Protein AF-A0A359ETW2-F1 (afdb_monomer_lite)

Secondary structure (DSSP, 8-state):
-----TT-BTTBS-S------HHHHHHHHHTT-TTEEEEEES-HHHHHHHHHHHHHHHHHHHHTT----SPPPPEEE----HHHHHH-SHHHHHHHHHHHHHHH--SEEEEEEPHHHHHHT--HHHHHHHHHHHHTS-EEEE--TTTSS-SHHHHHHHHHHHHHHHH----PPEEEEEEEES-TT-TTSHHHHHHHHHHHTTT-EEEEEESSSS-GGGGGGGGGEEEEEE---TT-TT-HHHHHHHHHHHHHT-EE--S----SHHHHHHHHTT-

Sequence (275 aa):
MEKKNKLATKWLFTKNKSCSCTMPGVWRAVSFCDGCAVIFHSPLGCAHVATLMDLGAQYRLIGDHQDENRDTVPLISSNLQEKDCIFGGVEKLRGCIAHVMETWQPQCLFIATSCVAGVIGDDVQQEAEDAEAKYDIPVLCVPYGGFLGGEYSDGYFQTVRLIMERFIKPQPKVPGRVLLFGDQMGPCGQYAREVKRLLSYFGLDVKWQFPGYVPFAEWSELSTASLLIPLSYAGQTQGGLEKAAAEWAERFGTQSICDVYPVGWQNTCTWLRKI

Radius of gyration: 20.01 Å; chains: 1; bounding box: 56×35×56 Å

pLDDT: mean 89.41, std 12.6, range [36.16, 98.69]

Structure (mmCIF, N/CA/C/O backbone):
data_AF-A0A359ETW2-F1
#
_entry.id   AF-A0A359ETW2-F1
#
loop_
_atom_site.group_PDB
_atom_site.id
_atom_site.type_symbol
_atom_site.label_atom_id
_atom_site.label_alt_id
_atom_site.label_comp_id
_atom_site.label_asym_id
_atom_site.label_entity_id
_atom_site.label_seq_id
_atom_site.pdbx_PDB_ins_code
_atom_site.Cartn_x
_atom_site.Cartn_y
_atom_site.Cartn_z
_atom_site.occupancy
_atom_site.B_iso_or_equiv
_atom_site.auth_seq_id
_atom_site.auth_comp_id
_atom_site.auth_asym_id
_atom_site.auth_atom_id
_atom_site.pdbx_PDB_model_num
ATOM 1 N N . MET A 1 1 ? 27.886 12.672 31.007 1.00 36.16 1 MET A N 1
ATOM 2 C CA . MET A 1 1 ? 28.902 12.358 29.975 1.00 36.16 1 MET A CA 1
ATOM 3 C C . MET A 1 1 ? 28.184 11.987 28.686 1.00 36.16 1 MET A C 1
ATOM 5 O O . MET A 1 1 ? 27.764 10.847 28.532 1.00 36.16 1 MET A O 1
ATOM 9 N N . GLU A 1 2 ? 27.983 12.956 27.794 1.00 42.75 2 GLU A N 1
ATOM 10 C CA . GLU A 1 2 ? 27.449 12.712 26.450 1.00 42.75 2 GLU A CA 1
ATOM 11 C C . GLU A 1 2 ? 28.442 11.866 25.646 1.00 42.75 2 GLU A C 1
ATOM 13 O O . GLU A 1 2 ? 29.573 12.284 25.386 1.00 42.75 2 GLU A O 1
ATOM 18 N N . LYS A 1 3 ? 28.028 10.671 25.219 1.00 46.12 3 LYS A N 1
ATOM 19 C CA . LYS A 1 3 ? 28.738 9.945 24.165 1.00 46.12 3 LYS A CA 1
ATOM 20 C C . LYS A 1 3 ? 28.479 10.675 22.845 1.00 46.12 3 LYS A C 1
ATOM 22 O O . LYS A 1 3 ? 27.518 10.372 22.147 1.00 46.12 3 LYS A O 1
ATOM 27 N N . LYS A 1 4 ? 29.337 11.640 22.497 1.00 48.53 4 LYS A N 1
ATOM 28 C CA . LYS A 1 4 ? 29.406 12.182 21.133 1.00 48.53 4 LYS A CA 1
ATOM 29 C C . LYS A 1 4 ? 29.649 11.019 20.169 1.00 48.53 4 LYS A C 1
ATOM 31 O O . LYS A 1 4 ? 30.698 10.377 20.215 1.00 48.53 4 LYS A O 1
ATOM 36 N N . ASN A 1 5 ? 28.656 10.739 19.330 1.00 52.06 5 ASN A N 1
ATOM 37 C CA . ASN A 1 5 ? 28.724 9.748 18.263 1.00 52.06 5 ASN A CA 1
ATOM 38 C C . ASN A 1 5 ? 29.859 10.147 17.303 1.00 52.06 5 ASN A C 1
ATOM 40 O O . ASN A 1 5 ? 29.738 11.086 16.521 1.00 52.06 5 ASN A O 1
ATOM 44 N N . LYS A 1 6 ? 30.999 9.464 17.416 1.00 53.91 6 LYS A N 1
ATOM 45 C CA . LYS A 1 6 ? 32.306 9.844 16.849 1.00 53.91 6 LYS A CA 1
ATOM 46 C C . LYS A 1 6 ? 32.436 9.637 15.326 1.00 53.91 6 LYS A C 1
ATOM 48 O O . LYS A 1 6 ? 33.550 9.612 14.820 1.00 53.91 6 LYS A O 1
ATOM 53 N N . LEU A 1 7 ? 31.324 9.449 14.610 1.00 57.25 7 LEU A N 1
ATOM 54 C CA . LEU A 1 7 ? 31.302 9.080 13.185 1.00 57.25 7 LEU A CA 1
ATOM 55 C C . LEU A 1 7 ? 30.632 10.112 12.269 1.00 57.25 7 LEU A C 1
ATOM 57 O O . LEU A 1 7 ? 30.627 9.896 11.063 1.00 57.25 7 LEU A O 1
ATOM 61 N N . ALA A 1 8 ? 30.102 11.215 12.807 1.00 54.62 8 ALA A N 1
ATOM 62 C CA . ALA A 1 8 ? 29.501 12.270 11.996 1.00 54.62 8 ALA A CA 1
ATOM 63 C C . ALA A 1 8 ? 30.584 13.005 11.185 1.00 54.62 8 ALA A C 1
ATOM 65 O O . ALA A 1 8 ? 31.253 13.907 11.688 1.00 54.62 8 ALA A O 1
ATOM 66 N N . THR A 1 9 ? 30.781 12.600 9.932 1.00 64.69 9 THR A N 1
ATOM 67 C CA . THR A 1 9 ? 31.524 13.384 8.932 1.00 64.69 9 THR A CA 1
ATOM 68 C C . THR A 1 9 ? 30.525 14.134 8.053 1.00 64.69 9 THR A C 1
ATOM 70 O O . THR A 1 9 ? 29.341 13.804 8.058 1.00 64.69 9 THR A O 1
ATOM 73 N N . LYS A 1 10 ? 30.983 15.099 7.239 1.00 61.59 10 LYS A N 1
ATOM 74 C CA . LYS A 1 10 ? 30.136 15.776 6.231 1.00 61.59 10 LYS A CA 1
ATOM 75 C C . LYS A 1 10 ? 29.378 14.788 5.320 1.00 61.59 10 LYS A C 1
ATOM 77 O O . LYS A 1 10 ? 28.348 15.146 4.764 1.00 61.59 10 LYS A O 1
ATOM 82 N N . TRP A 1 11 ? 29.892 13.565 5.178 1.00 61.16 11 TRP A N 1
ATOM 83 C CA . TRP A 1 11 ? 29.429 12.556 4.224 1.00 61.16 11 TRP A CA 1
ATOM 84 C C . TRP A 1 11 ? 28.801 11.317 4.873 1.00 61.16 11 TRP A C 1
ATOM 86 O O . TRP A 1 11 ? 28.209 10.501 4.178 1.00 61.16 11 TRP A O 1
ATOM 96 N N . LEU A 1 12 ? 28.913 11.159 6.194 1.00 58.41 12 LEU A N 1
ATOM 97 C CA . LEU A 1 12 ? 28.352 10.023 6.921 1.00 58.41 12 LEU A CA 1
ATOM 98 C C . LEU A 1 12 ? 27.796 10.515 8.251 1.00 58.41 12 LEU A C 1
ATOM 100 O O . LEU A 1 12 ? 28.538 10.702 9.210 1.00 58.41 12 LEU A O 1
ATOM 104 N N . PHE A 1 13 ? 26.483 10.720 8.301 1.00 60.84 13 PHE A N 1
ATOM 105 C CA . PHE A 1 13 ? 25.797 11.172 9.512 1.00 60.84 13 PHE A CA 1
ATOM 106 C C . PHE A 1 13 ? 25.359 10.007 10.405 1.00 60.84 13 PHE A C 1
ATOM 108 O O . PHE A 1 13 ? 25.341 10.139 11.627 1.00 60.84 13 PHE A O 1
ATOM 115 N N . THR A 1 14 ? 25.047 8.845 9.821 1.00 60.97 14 THR A N 1
ATOM 116 C CA . THR A 1 14 ? 24.640 7.642 10.563 1.00 60.97 14 THR A CA 1
ATOM 117 C C . THR A 1 14 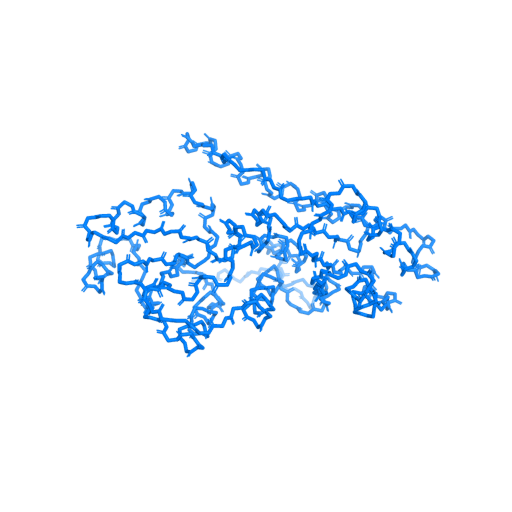? 25.135 6.384 9.853 1.00 60.97 14 THR A C 1
ATOM 119 O O . THR A 1 14 ? 25.077 6.311 8.631 1.00 60.97 14 THR A O 1
ATOM 122 N N . LYS A 1 15 ? 25.622 5.396 10.614 1.00 56.44 15 LYS A N 1
ATOM 123 C CA . LYS A 1 15 ? 26.067 4.092 10.085 1.00 56.44 15 LYS A CA 1
ATOM 124 C C . LYS A 1 15 ? 24.938 3.050 10.045 1.00 56.44 15 LYS A C 1
ATOM 126 O O . LYS A 1 15 ? 24.987 2.130 9.243 1.00 56.44 15 LYS A O 1
ATOM 131 N N . ASN A 1 16 ? 23.930 3.210 10.907 1.00 56.72 16 ASN A N 1
ATOM 132 C CA . ASN A 1 16 ? 22.909 2.200 11.192 1.00 56.72 16 ASN A CA 1
ATOM 133 C C . ASN A 1 16 ? 21.494 2.796 11.114 1.00 56.72 16 ASN A C 1
ATOM 135 O O . ASN A 1 16 ? 20.736 2.706 12.080 1.00 56.72 16 ASN A O 1
ATOM 139 N N . LYS A 1 17 ? 21.134 3.457 10.009 1.00 61.28 17 LYS A N 1
ATOM 140 C CA . LYS A 1 17 ? 19.730 3.819 9.791 1.00 61.28 17 LYS A CA 1
ATOM 141 C C . LYS A 1 17 ? 19.042 2.654 9.091 1.00 61.28 17 LYS A C 1
ATOM 143 O O . LYS A 1 17 ? 19.388 2.317 7.965 1.00 61.28 17 LYS A O 1
ATOM 148 N N . SER A 1 18 ? 18.114 2.007 9.792 1.00 61.19 18 SER A N 1
ATOM 149 C CA . SER A 1 18 ? 17.237 0.997 9.199 1.00 61.19 18 SER A CA 1
ATOM 150 C C . SER A 1 18 ? 16.154 1.718 8.401 1.00 61.19 18 SER A C 1
ATOM 152 O O . SER A 1 18 ? 15.057 1.937 8.904 1.00 61.19 18 SER A O 1
ATOM 154 N N . CYS A 1 19 ? 16.485 2.152 7.189 1.00 70.00 19 CYS A N 1
ATOM 155 C CA . CYS A 1 19 ? 15.555 2.794 6.267 1.00 70.00 19 CYS A CA 1
ATOM 156 C C . CYS A 1 19 ? 15.595 2.071 4.918 1.00 70.00 19 CYS A C 1
ATOM 158 O O . CYS A 1 19 ? 16.666 1.713 4.430 1.00 70.00 19 CYS A O 1
ATOM 160 N N . SER A 1 20 ? 14.420 1.858 4.330 1.00 85.12 20 SER A N 1
ATOM 161 C CA . SER A 1 20 ? 14.274 1.382 2.952 1.00 85.12 20 SER A CA 1
ATOM 162 C C . SER A 1 20 ? 13.841 2.543 2.056 1.00 85.12 20 SER A C 1
ATOM 164 O O . SER A 1 20 ? 13.425 3.589 2.564 1.00 85.12 20 SER A O 1
ATOM 166 N N . CYS A 1 21 ? 13.947 2.377 0.739 1.00 90.31 21 CYS A N 1
ATOM 167 C CA . CYS A 1 21 ? 13.440 3.367 -0.207 1.00 90.31 21 CYS A CA 1
ATOM 168 C C . CYS A 1 21 ? 11.904 3.332 -0.276 1.00 90.31 21 CYS A C 1
ATOM 170 O O . CYS A 1 21 ? 11.241 2.515 0.365 1.00 90.31 21 CYS A O 1
ATOM 172 N N . THR A 1 22 ? 11.332 4.225 -1.074 1.00 91.38 22 THR A N 1
ATOM 173 C CA . THR A 1 22 ? 9.881 4.373 -1.236 1.00 91.38 22 THR A CA 1
ATOM 174 C C . THR A 1 22 ? 9.208 3.150 -1.870 1.00 91.38 22 THR A C 1
ATOM 176 O O . THR A 1 22 ? 8.064 2.857 -1.534 1.00 91.38 22 THR A O 1
ATOM 179 N N . MET A 1 23 ? 9.896 2.388 -2.732 1.00 93.44 23 MET A N 1
ATOM 180 C CA . MET A 1 23 ? 9.275 1.283 -3.481 1.00 93.44 23 MET A CA 1
ATOM 181 C C . MET A 1 23 ? 8.723 0.154 -2.591 1.00 93.44 23 MET A C 1
ATOM 183 O O . MET A 1 23 ? 7.555 -0.195 -2.765 1.00 93.44 23 MET A O 1
ATOM 187 N N . PRO A 1 24 ? 9.463 -0.396 -1.603 1.00 92.12 24 PRO A N 1
ATOM 188 C CA . PRO A 1 24 ? 8.871 -1.346 -0.662 1.00 92.12 24 PRO A CA 1
ATOM 189 C C . PRO A 1 24 ? 7.723 -0.758 0.168 1.00 92.12 24 PRO A C 1
ATOM 191 O O . PRO A 1 24 ? 6.858 -1.504 0.612 1.00 92.12 24 PRO A O 1
ATOM 194 N N . GLY A 1 25 ? 7.685 0.566 0.354 1.00 92.06 25 GLY A N 1
ATOM 195 C CA . GLY A 1 25 ? 6.554 1.257 0.975 1.00 92.06 25 GLY A CA 1
ATOM 196 C C . GLY A 1 25 ? 5.285 1.175 0.128 1.00 92.06 25 GLY A C 1
ATOM 197 O O . GLY A 1 25 ? 4.226 0.845 0.656 1.00 92.06 25 GLY A O 1
ATOM 198 N N . VAL A 1 26 ? 5.407 1.403 -1.187 1.00 94.56 26 VAL A N 1
ATOM 199 C CA . VAL A 1 26 ? 4.306 1.207 -2.150 1.00 94.56 26 VAL A CA 1
ATOM 200 C C . VAL A 1 26 ? 3.822 -0.233 -2.102 1.00 94.56 26 VAL A C 1
ATOM 202 O O . VAL A 1 26 ? 2.637 -0.473 -1.905 1.00 94.56 26 VAL A O 1
ATOM 205 N N . TRP A 1 27 ? 4.754 -1.186 -2.202 1.00 95.31 27 TRP A N 1
ATOM 206 C CA . TRP A 1 27 ? 4.443 -2.609 -2.121 1.00 95.31 27 TRP A CA 1
ATOM 207 C C . TRP A 1 27 ? 3.669 -2.955 -0.850 1.00 95.31 27 TRP A C 1
ATOM 209 O O . TRP A 1 27 ? 2.593 -3.538 -0.937 1.00 95.31 27 TRP A O 1
ATOM 219 N N . ARG A 1 28 ? 4.140 -2.516 0.323 1.00 93.19 28 ARG A N 1
ATOM 220 C CA . ARG A 1 28 ? 3.460 -2.819 1.586 1.00 93.19 28 ARG A CA 1
ATOM 221 C C . ARG A 1 28 ? 2.020 -2.314 1.628 1.00 93.19 28 ARG A C 1
ATOM 223 O O . ARG A 1 28 ? 1.167 -2.972 2.216 1.00 93.19 28 ARG A O 1
ATOM 230 N N . ALA A 1 29 ? 1.744 -1.158 1.032 1.00 94.56 29 ALA A N 1
ATOM 231 C CA . ALA A 1 29 ? 0.406 -0.577 1.040 1.00 94.56 29 ALA A CA 1
ATOM 232 C C . ALA A 1 29 ? -0.617 -1.395 0.225 1.00 94.56 29 ALA A C 1
ATOM 234 O O . ALA A 1 29 ? -1.818 -1.210 0.419 1.00 94.56 29 ALA A O 1
ATOM 235 N N . VAL A 1 30 ? -0.176 -2.285 -0.675 1.00 96.12 30 VAL A N 1
ATOM 236 C CA . VAL A 1 30 ? -1.072 -3.022 -1.587 1.00 96.12 30 VAL A CA 1
ATOM 237 C C . VAL A 1 30 ? -0.791 -4.527 -1.691 1.00 96.12 30 VAL A C 1
ATOM 239 O O . VAL A 1 30 ? -1.522 -5.220 -2.392 1.00 96.12 30 VAL A O 1
ATOM 242 N N . SER A 1 31 ? 0.214 -5.051 -0.979 1.00 94.44 31 SER A N 1
ATOM 243 C CA . SER A 1 31 ? 0.708 -6.432 -1.122 1.00 94.44 31 SER A CA 1
ATOM 244 C C . SER A 1 31 ? -0.349 -7.512 -0.885 1.00 94.44 31 SER A C 1
ATOM 246 O O . SER A 1 31 ? -0.219 -8.598 -1.427 1.00 94.44 31 SER A O 1
ATOM 248 N N . PHE A 1 32 ? -1.394 -7.222 -0.106 1.00 94.69 32 PHE A N 1
ATOM 249 C CA . PHE A 1 32 ? -2.486 -8.150 0.232 1.00 94.69 32 PHE A CA 1
ATOM 250 C C . PHE A 1 32 ? -3.865 -7.601 -0.161 1.00 94.69 32 PHE A C 1
ATOM 252 O O . PHE A 1 32 ? -4.862 -7.839 0.523 1.00 94.69 32 PHE A O 1
ATOM 259 N N . CYS A 1 33 ? -3.912 -6.768 -1.200 1.00 96.38 33 CYS A N 1
ATOM 260 C CA . CYS A 1 33 ? -5.153 -6.217 -1.729 1.00 96.38 33 CYS A CA 1
ATOM 261 C C . CYS A 1 33 ? -5.604 -7.039 -2.938 1.00 96.38 33 CYS A C 1
ATOM 263 O O . CYS A 1 33 ? -5.306 -6.674 -4.072 1.00 96.38 33 CYS A O 1
ATOM 265 N N . ASP A 1 34 ? -6.300 -8.151 -2.694 1.00 96.62 34 ASP A N 1
ATOM 266 C CA . ASP A 1 34 ? -6.792 -9.050 -3.746 1.00 96.62 34 ASP A CA 1
ATOM 267 C C . ASP A 1 34 ? -7.478 -8.276 -4.881 1.00 96.62 34 ASP A C 1
ATOM 269 O O . ASP A 1 34 ? -8.260 -7.353 -4.641 1.00 96.62 34 ASP A O 1
ATOM 273 N N . GLY A 1 35 ? -7.167 -8.639 -6.125 1.00 97.00 35 GLY A N 1
ATOM 274 C CA . GLY A 1 35 ? -7.590 -7.899 -7.317 1.00 97.00 35 GLY A CA 1
ATOM 275 C C . GLY A 1 35 ? -6.594 -6.830 -7.780 1.00 97.00 35 GLY A C 1
ATOM 276 O O . GLY A 1 35 ? -6.736 -6.329 -8.892 1.00 97.00 35 GLY A O 1
ATOM 277 N N . CYS A 1 36 ? -5.559 -6.508 -7.003 1.00 98.25 36 CYS A N 1
ATOM 278 C CA . CYS A 1 36 ? -4.464 -5.650 -7.458 1.00 98.25 36 CYS A CA 1
ATOM 279 C C . CYS A 1 36 ? -3.316 -6.453 -8.093 1.00 98.25 36 CYS A C 1
ATOM 281 O O . CYS A 1 36 ? -3.166 -7.650 -7.864 1.00 98.25 36 CYS A O 1
ATOM 283 N N . ALA A 1 37 ? -2.455 -5.766 -8.842 1.00 98.31 37 ALA A N 1
ATOM 284 C CA . ALA A 1 37 ? -1.105 -6.215 -9.182 1.00 98.31 37 ALA A CA 1
ATOM 285 C C . ALA A 1 37 ? -0.118 -5.046 -9.066 1.00 98.31 37 ALA A C 1
ATOM 287 O O . ALA A 1 37 ? -0.513 -3.878 -9.145 1.00 98.31 37 ALA A O 1
ATOM 288 N N . VAL A 1 38 ? 1.168 -5.351 -8.885 1.00 98.19 38 VAL A N 1
ATOM 289 C CA . VAL A 1 38 ? 2.222 -4.342 -8.734 1.00 98.19 38 VAL A CA 1
ATOM 290 C C . VAL A 1 38 ? 3.352 -4.591 -9.722 1.00 98.19 38 VAL A C 1
ATOM 292 O O . VAL A 1 38 ? 3.950 -5.665 -9.752 1.00 98.19 38 VAL A O 1
ATOM 295 N N . ILE A 1 39 ? 3.696 -3.559 -10.488 1.00 98.31 39 ILE A N 1
ATOM 296 C CA . ILE A 1 39 ? 4.904 -3.509 -11.303 1.00 98.31 39 ILE A CA 1
ATOM 297 C C . ILE A 1 39 ? 5.928 -2.606 -10.628 1.00 98.31 39 ILE A C 1
ATOM 299 O O . ILE A 1 39 ? 5.704 -1.426 -10.370 1.00 98.31 39 ILE A O 1
ATOM 303 N N . PHE A 1 40 ? 7.107 -3.156 -10.401 1.00 97.69 40 PHE A N 1
ATOM 304 C CA . PHE A 1 40 ? 8.313 -2.408 -10.116 1.00 97.69 40 PHE A CA 1
ATOM 305 C C . PHE A 1 40 ? 9.023 -2.106 -11.433 1.00 97.69 40 PHE A C 1
ATOM 307 O O . PHE A 1 40 ? 9.649 -2.982 -12.039 1.00 97.69 40 PHE A O 1
ATOM 314 N N . HIS A 1 41 ? 8.941 -0.852 -11.880 1.00 97.50 41 HIS A N 1
ATOM 315 C CA . HIS A 1 41 ? 9.718 -0.380 -13.016 1.00 97.50 41 HIS A CA 1
ATOM 316 C C . HIS A 1 41 ? 11.179 -0.173 -12.589 1.00 97.50 41 HIS A C 1
ATOM 318 O O . HIS A 1 41 ? 11.608 0.901 -12.146 1.00 97.50 41 HIS A O 1
ATOM 324 N N . SER A 1 42 ? 11.913 -1.284 -12.576 1.00 96.00 42 SER A N 1
ATOM 325 C CA . SER A 1 42 ? 13.182 -1.420 -11.871 1.00 96.00 42 SER A CA 1
ATOM 326 C C . SER A 1 42 ? 14.042 -2.551 -12.420 1.00 96.00 42 SER A C 1
ATOM 328 O O . SER A 1 42 ? 13.528 -3.431 -13.110 1.00 96.00 42 SER A O 1
ATOM 330 N N . PRO A 1 43 ? 15.330 -2.613 -12.045 1.00 96.25 43 PRO A N 1
ATOM 331 C CA . PRO A 1 43 ? 16.080 -3.863 -12.062 1.00 96.25 43 PRO A CA 1
ATOM 332 C C . PRO A 1 43 ? 15.439 -4.904 -11.133 1.00 96.25 43 PRO A C 1
ATOM 334 O O . PRO A 1 43 ? 14.773 -4.549 -10.152 1.00 96.25 43 PRO A O 1
ATOM 337 N N . LEU A 1 44 ? 15.704 -6.1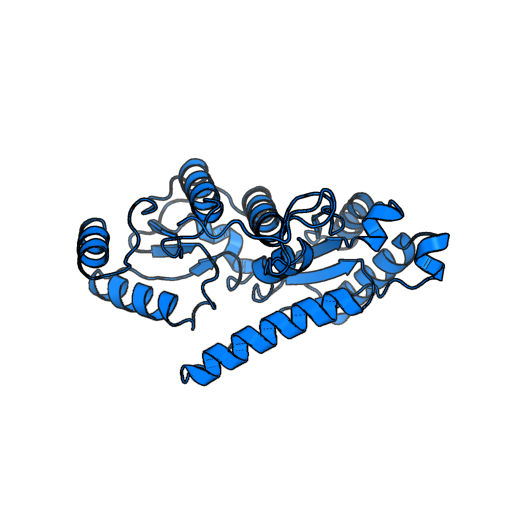89 -11.382 1.00 95.56 44 LEU A N 1
ATOM 338 C CA . LEU A 1 44 ? 15.127 -7.305 -10.617 1.00 95.56 44 LEU A CA 1
ATOM 339 C C . LEU A 1 44 ? 15.383 -7.222 -9.099 1.00 95.56 44 LEU A C 1
ATOM 341 O O . LEU A 1 44 ? 14.553 -7.651 -8.298 1.00 95.56 44 LEU A O 1
ATOM 345 N N . GLY A 1 45 ? 16.514 -6.638 -8.689 1.00 94.81 45 GLY A N 1
ATOM 346 C CA . GLY A 1 45 ? 16.913 -6.548 -7.283 1.00 94.81 45 GLY A CA 1
ATOM 347 C C . GLY A 1 45 ? 15.897 -5.833 -6.382 1.00 94.81 45 GLY A C 1
ATOM 348 O O . GLY A 1 45 ? 15.741 -6.222 -5.229 1.00 94.81 45 GLY A O 1
ATOM 349 N N . CYS A 1 46 ? 15.155 -4.842 -6.891 1.00 94.00 46 CYS A N 1
ATOM 350 C CA . CYS A 1 46 ? 14.154 -4.129 -6.088 1.00 94.00 46 CYS A CA 1
ATOM 351 C C . CYS A 1 46 ? 12.984 -5.041 -5.686 1.00 94.00 46 CYS A C 1
ATOM 353 O O . CYS A 1 46 ? 12.535 -4.990 -4.541 1.00 94.00 46 CYS A O 1
ATOM 355 N N . ALA A 1 47 ? 12.524 -5.902 -6.602 1.00 94.44 47 ALA A N 1
ATOM 356 C CA . ALA A 1 47 ? 11.466 -6.872 -6.318 1.00 94.44 47 ALA A CA 1
ATOM 357 C C . ALA A 1 47 ? 11.952 -7.952 -5.340 1.00 94.44 47 ALA A C 1
ATOM 359 O O . ALA A 1 47 ? 11.221 -8.337 -4.427 1.00 94.44 47 ALA A O 1
ATOM 360 N N . HIS A 1 48 ? 13.217 -8.373 -5.460 1.00 93.94 48 HIS A N 1
ATOM 361 C CA . HIS A 1 48 ? 13.833 -9.287 -4.499 1.00 93.94 48 HIS A CA 1
ATOM 362 C C . HIS A 1 48 ? 13.865 -8.700 -3.079 1.00 93.94 48 HIS A C 1
ATOM 364 O O . HIS A 1 48 ? 13.506 -9.388 -2.129 1.00 93.94 48 HIS A O 1
ATOM 370 N N . VAL A 1 49 ? 14.224 -7.418 -2.926 1.00 92.25 49 VAL A N 1
ATOM 371 C CA . VAL A 1 49 ? 14.211 -6.738 -1.618 1.00 92.25 49 VAL A CA 1
ATOM 372 C C . VAL A 1 49 ? 12.807 -6.716 -1.010 1.00 92.25 49 VAL A C 1
ATOM 374 O O . VAL A 1 49 ? 12.663 -7.066 0.158 1.00 92.25 49 VAL A O 1
ATOM 377 N N . ALA A 1 50 ? 11.778 -6.348 -1.780 1.00 91.94 50 ALA A N 1
ATOM 378 C CA . ALA A 1 50 ? 10.395 -6.356 -1.296 1.00 91.94 50 ALA A CA 1
ATOM 379 C C . ALA A 1 50 ? 9.946 -7.765 -0.866 1.00 91.94 50 ALA A C 1
ATOM 381 O O . ALA A 1 50 ? 9.445 -7.937 0.242 1.00 91.94 50 ALA A O 1
ATOM 382 N N . THR A 1 51 ? 10.255 -8.783 -1.674 1.00 88.94 51 THR A N 1
ATOM 383 C CA . THR A 1 51 ? 9.942 -10.189 -1.363 1.00 88.94 51 THR A CA 1
ATOM 384 C C . THR A 1 51 ? 10.623 -10.659 -0.071 1.00 88.94 51 THR A C 1
ATOM 386 O O . THR A 1 51 ? 10.014 -11.335 0.755 1.00 88.94 51 THR A O 1
ATOM 389 N N . LEU A 1 52 ? 11.889 -10.282 0.154 1.00 88.75 52 LEU A N 1
ATOM 390 C CA . LEU A 1 52 ? 12.600 -10.618 1.394 1.00 88.75 52 LEU A CA 1
ATOM 391 C C . LEU A 1 52 ? 11.990 -9.943 2.631 1.00 88.75 52 LEU A C 1
ATOM 393 O O . LEU A 1 52 ? 12.049 -10.508 3.725 1.00 88.75 52 LEU A O 1
ATOM 397 N N . MET A 1 53 ? 11.420 -8.743 2.482 1.00 86.62 53 MET A N 1
ATOM 398 C CA . MET A 1 53 ? 10.740 -8.059 3.583 1.00 86.62 53 MET A CA 1
ATOM 399 C C . MET A 1 53 ? 9.474 -8.810 4.012 1.00 86.62 53 MET A C 1
ATOM 401 O O . MET A 1 53 ? 9.265 -8.974 5.219 1.00 86.62 53 MET A O 1
ATOM 405 N N . ASP A 1 54 ? 8.694 -9.318 3.055 1.00 85.94 54 ASP A N 1
ATOM 406 C CA . ASP A 1 54 ? 7.503 -10.129 3.334 1.00 85.94 54 ASP A CA 1
ATOM 407 C C . ASP A 1 54 ? 7.872 -11.456 3.983 1.00 85.94 54 ASP A C 1
ATOM 409 O O . ASP A 1 54 ? 7.314 -11.810 5.018 1.00 85.94 54 ASP A O 1
ATOM 413 N N . LEU A 1 55 ? 8.893 -12.141 3.460 1.00 86.62 55 LEU A N 1
ATOM 414 C CA . LEU A 1 55 ? 9.391 -13.379 4.055 1.00 86.62 55 LEU A CA 1
ATOM 415 C C . LEU A 1 55 ? 9.799 -13.167 5.525 1.00 86.62 55 LEU A C 1
ATOM 417 O O . LEU A 1 55 ? 9.504 -13.978 6.402 1.00 86.62 55 LEU A O 1
ATOM 421 N N . GLY A 1 56 ? 10.440 -12.033 5.826 1.00 86.62 56 GLY A N 1
ATOM 422 C CA . GLY A 1 56 ? 10.759 -11.648 7.197 1.00 86.62 56 GLY A CA 1
ATOM 423 C C . GLY A 1 56 ? 9.522 -11.407 8.072 1.00 86.62 56 GLY A C 1
ATOM 424 O O . GLY A 1 56 ? 9.566 -11.696 9.268 1.00 86.62 56 GLY A O 1
ATOM 425 N N . ALA A 1 57 ? 8.432 -10.869 7.516 1.00 84.38 57 ALA A N 1
ATOM 426 C CA . ALA A 1 57 ? 7.161 -10.712 8.224 1.00 84.38 57 ALA A CA 1
ATOM 427 C C . ALA A 1 57 ? 6.486 -12.063 8.489 1.00 84.38 57 ALA A C 1
ATOM 429 O O . ALA A 1 57 ? 6.090 -12.318 9.629 1.00 84.38 57 ALA A O 1
ATOM 430 N N . GLN A 1 58 ? 6.471 -12.951 7.496 1.00 86.31 58 GLN A N 1
ATOM 431 C CA . GLN A 1 58 ? 5.945 -14.310 7.613 1.00 86.31 58 GLN A CA 1
ATOM 432 C C . GLN A 1 58 ? 6.673 -15.108 8.698 1.00 86.31 58 GLN A C 1
ATOM 434 O O . GLN A 1 58 ? 6.031 -15.673 9.578 1.00 86.31 58 GLN A O 1
ATOM 439 N N . TYR A 1 59 ? 8.011 -15.085 8.734 1.00 89.38 59 TYR A N 1
ATOM 440 C CA . TYR A 1 59 ? 8.756 -15.783 9.790 1.00 89.38 59 TYR A CA 1
ATOM 441 C C . TYR A 1 59 ? 8.451 -15.264 11.199 1.00 89.38 59 TYR A C 1
ATOM 443 O O . TYR A 1 59 ? 8.464 -16.047 12.149 1.00 89.38 59 TYR A O 1
ATOM 451 N N . ARG A 1 60 ? 8.149 -13.967 11.355 1.00 87.12 60 ARG A N 1
ATOM 452 C CA . ARG A 1 60 ? 7.704 -13.428 12.649 1.00 87.12 60 ARG A CA 1
ATOM 453 C C . ARG A 1 60 ? 6.320 -13.953 13.031 1.00 87.12 60 ARG A C 1
ATOM 455 O O . ARG A 1 60 ? 6.133 -14.325 14.182 1.00 87.12 60 ARG A O 1
ATOM 462 N N . LEU A 1 61 ? 5.383 -14.032 12.083 1.00 88.44 61 LEU A N 1
ATOM 463 C CA . LEU A 1 61 ? 4.052 -14.603 12.326 1.00 88.44 61 LEU A CA 1
ATOM 464 C C . LEU A 1 61 ? 4.126 -16.088 12.701 1.00 88.44 61 LEU A C 1
AT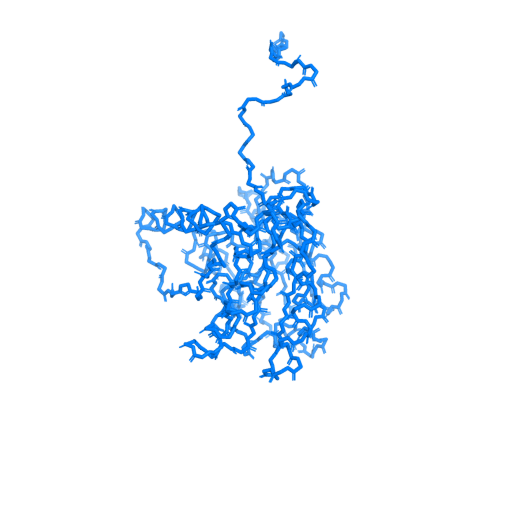OM 466 O O . LEU A 1 61 ? 3.510 -16.495 13.684 1.00 88.44 61 LEU A O 1
ATOM 470 N N . ILE A 1 62 ? 4.954 -16.863 11.996 1.00 89.19 62 ILE A N 1
ATOM 471 C CA . ILE A 1 62 ? 5.217 -18.275 12.312 1.00 89.19 62 ILE A CA 1
ATOM 472 C C . ILE A 1 62 ? 5.805 -18.412 13.724 1.00 89.19 62 ILE A C 1
ATOM 474 O O . ILE A 1 62 ? 5.391 -19.286 14.488 1.00 89.19 62 ILE A O 1
ATOM 478 N N . GLY A 1 63 ? 6.740 -17.528 14.093 1.00 89.75 63 GLY A N 1
ATOM 479 C CA . GLY A 1 63 ? 7.306 -17.462 15.443 1.00 89.75 63 GLY A CA 1
ATOM 480 C C . GLY A 1 63 ? 6.263 -17.188 16.533 1.00 89.75 63 GLY A C 1
ATOM 481 O O . GLY A 1 63 ? 6.386 -17.715 17.635 1.00 89.75 63 GLY A O 1
ATOM 482 N N . ASP A 1 64 ? 5.204 -16.447 16.202 1.00 88.44 64 ASP A N 1
ATOM 483 C CA . ASP A 1 64 ? 4.051 -16.174 17.070 1.00 88.44 64 ASP A CA 1
ATOM 484 C C . ASP A 1 64 ? 2.966 -17.273 17.014 1.00 88.44 64 ASP A C 1
ATOM 486 O O . ASP A 1 64 ? 1.851 -17.080 17.513 1.00 88.44 64 ASP A O 1
ATOM 490 N N . HIS A 1 65 ? 3.266 -18.427 16.407 1.00 89.38 65 HIS A N 1
ATOM 491 C CA . HIS A 1 65 ? 2.324 -19.527 16.171 1.00 89.38 65 HIS A CA 1
ATOM 492 C C . HIS A 1 65 ? 1.067 -19.084 15.414 1.00 89.38 65 HIS A C 1
ATOM 494 O O . HIS A 1 65 ? -0.050 -19.505 15.724 1.00 89.38 65 HIS A O 1
ATOM 500 N N . GLN A 1 66 ? 1.246 -18.184 14.454 1.00 87.69 66 GLN A N 1
ATOM 501 C CA . GLN A 1 66 ? 0.211 -17.743 13.533 1.00 87.69 66 GLN A CA 1
ATOM 502 C C . GLN A 1 66 ? 0.621 -18.057 12.105 1.00 87.69 66 GLN A C 1
ATOM 504 O O . GLN A 1 66 ? 1.796 -18.272 11.814 1.00 87.69 66 GLN A O 1
ATOM 509 N N . ASP A 1 67 ? -0.364 -18.027 11.220 1.00 79.81 67 ASP A N 1
ATOM 510 C CA . ASP A 1 67 ? -0.146 -18.156 9.791 1.00 79.81 67 ASP A CA 1
ATOM 511 C C . ASP A 1 67 ? -0.812 -16.990 9.055 1.00 79.81 67 ASP A C 1
ATOM 513 O O . ASP A 1 67 ? -1.909 -16.538 9.416 1.00 79.81 67 ASP A O 1
ATOM 517 N N . GLU A 1 68 ? -0.127 -16.479 8.038 1.00 76.62 68 GLU A N 1
ATOM 518 C CA . GLU A 1 68 ? -0.682 -15.485 7.130 1.00 76.62 68 GLU A CA 1
ATOM 519 C C . GLU A 1 68 ? -1.449 -16.228 6.045 1.00 76.62 68 GLU A C 1
ATOM 521 O O . GLU A 1 68 ? -0.907 -16.603 5.015 1.00 76.62 68 GLU A O 1
ATOM 526 N N . ASN A 1 69 ? -2.735 -16.469 6.293 1.00 72.50 69 ASN A N 1
ATOM 527 C CA . ASN A 1 69 ? -3.591 -17.244 5.393 1.00 72.50 69 ASN A CA 1
ATOM 528 C C . ASN A 1 69 ? -4.058 -16.428 4.167 1.00 72.50 69 ASN A C 1
ATOM 530 O O . ASN A 1 69 ? -5.238 -16.448 3.814 1.00 72.50 69 ASN A O 1
ATOM 534 N N . ARG A 1 70 ? -3.167 -15.607 3.599 1.00 82.31 70 ARG A N 1
ATOM 535 C CA . ARG A 1 70 ? -3.419 -14.736 2.448 1.00 82.31 70 ARG A CA 1
ATOM 536 C C . ARG A 1 70 ? -2.209 -14.750 1.535 1.00 82.31 70 ARG A C 1
ATOM 538 O O . ARG A 1 70 ? -1.090 -14.519 1.990 1.00 82.31 70 ARG A O 1
ATOM 545 N N . ASP A 1 71 ? -2.462 -14.951 0.253 1.00 87.12 71 ASP A N 1
ATOM 546 C CA . ASP A 1 71 ? -1.433 -14.809 -0.761 1.00 87.12 71 ASP A CA 1
ATOM 547 C C . ASP A 1 71 ? -1.171 -13.330 -1.035 1.00 87.12 71 ASP A C 1
ATOM 549 O O . ASP A 1 71 ? -2.062 -12.481 -0.936 1.00 87.12 71 ASP A O 1
ATOM 553 N N . THR A 1 72 ? 0.074 -13.010 -1.370 1.00 92.75 72 THR A N 1
ATOM 554 C CA . THR A 1 72 ? 0.387 -11.682 -1.875 1.00 92.75 72 THR A CA 1
ATOM 555 C C . THR A 1 72 ? -0.125 -11.523 -3.302 1.00 92.75 72 THR A C 1
ATOM 557 O O . THR A 1 72 ? -0.208 -12.475 -4.081 1.00 92.75 72 THR A O 1
ATOM 560 N N . VAL A 1 73 ? -0.440 -10.285 -3.671 1.00 96.06 73 VAL A N 1
ATOM 561 C CA . VAL A 1 73 ? -0.743 -9.929 -5.056 1.00 96.06 73 VAL A CA 1
ATOM 562 C C . VAL A 1 73 ? 0.493 -10.128 -5.944 1.00 96.06 73 VAL A C 1
ATOM 564 O O . VAL A 1 73 ? 1.622 -10.110 -5.449 1.00 96.06 73 VAL A O 1
ATOM 567 N N . PRO A 1 74 ? 0.343 -10.268 -7.269 1.00 97.06 74 PRO A N 1
ATOM 568 C CA . PRO A 1 74 ? 1.493 -10.393 -8.156 1.00 97.06 74 PRO A CA 1
ATOM 569 C C . PRO A 1 74 ? 2.436 -9.182 -8.051 1.00 97.06 74 PRO A C 1
ATOM 571 O O . PRO A 1 74 ? 2.017 -8.041 -8.269 1.00 97.06 74 PRO A O 1
ATOM 574 N N . LEU A 1 75 ? 3.719 -9.440 -7.767 1.00 97.12 75 LEU A N 1
ATOM 575 C CA . LEU A 1 75 ? 4.809 -8.461 -7.839 1.00 97.12 75 LEU A CA 1
ATOM 576 C C . LEU A 1 75 ? 5.725 -8.781 -9.019 1.00 97.12 75 LEU A C 1
ATOM 578 O O . LEU A 1 75 ? 6.459 -9.770 -9.004 1.00 97.12 75 LEU A O 1
ATOM 582 N N . ILE A 1 76 ? 5.718 -7.919 -10.031 1.00 97.19 76 ILE A N 1
ATOM 583 C CA . ILE A 1 76 ? 6.496 -8.098 -11.256 1.00 97.19 76 ILE A CA 1
ATOM 584 C C . ILE A 1 76 ? 7.528 -6.983 -11.356 1.00 97.19 76 ILE A C 1
ATOM 586 O O . ILE A 1 76 ? 7.249 -5.829 -11.054 1.00 97.19 76 ILE A O 1
ATOM 590 N N . SER A 1 77 ? 8.736 -7.303 -11.812 1.00 97.12 77 SER A N 1
ATOM 591 C CA . SER A 1 77 ? 9.718 -6.291 -12.193 1.00 97.12 77 SER A CA 1
ATOM 592 C C . SER A 1 77 ? 9.776 -6.175 -13.710 1.00 97.12 77 SER A C 1
ATOM 594 O O . SER A 1 77 ? 9.858 -7.192 -14.397 1.00 97.12 77 SER A O 1
ATOM 596 N N . SER A 1 78 ? 9.847 -4.951 -14.241 1.00 97.19 78 SER A N 1
ATOM 597 C CA . SER A 1 78 ? 10.192 -4.754 -15.658 1.00 97.19 78 SER A CA 1
ATOM 598 C C . SER A 1 78 ? 11.630 -5.192 -15.975 1.00 97.19 78 SER A C 1
ATOM 600 O O . SER A 1 78 ? 12.021 -5.213 -17.138 1.00 97.19 78 SER A O 1
ATOM 602 N N . ASN A 1 79 ? 12.426 -5.532 -14.953 1.00 97.00 79 ASN A N 1
ATOM 603 C CA . ASN A 1 79 ? 13.776 -6.073 -15.041 1.00 97.00 79 ASN A CA 1
ATOM 604 C C . ASN A 1 79 ? 14.719 -5.200 -15.882 1.00 97.00 79 ASN A C 1
ATOM 606 O O . ASN A 1 79 ? 15.350 -5.696 -16.812 1.00 97.00 79 ASN A O 1
ATOM 610 N N . LEU A 1 80 ? 14.790 -3.896 -15.599 1.00 97.25 80 LEU A N 1
ATOM 611 C CA . LEU A 1 80 ? 15.693 -2.959 -16.278 1.00 97.25 80 LEU A CA 1
ATOM 612 C C . LEU A 1 80 ? 17.141 -3.467 -16.253 1.00 97.25 80 LEU A C 1
ATOM 614 O O . LEU A 1 80 ? 17.661 -3.864 -15.209 1.00 97.25 80 LEU A O 1
ATOM 618 N N . GLN A 1 81 ? 17.771 -3.455 -17.422 1.00 96.69 81 GLN A N 1
ATOM 619 C CA . GLN A 1 81 ? 19.152 -3.856 -17.668 1.00 96.69 81 GLN A CA 1
ATOM 620 C C . GLN A 1 81 ? 19.968 -2.665 -18.175 1.00 96.69 81 GLN A C 1
ATOM 622 O O . GLN A 1 81 ? 19.423 -1.619 -18.507 1.00 96.69 81 GLN A O 1
ATOM 627 N N . GLU A 1 82 ? 21.282 -2.847 -18.293 1.00 95.31 82 GLU A N 1
ATOM 628 C CA . GLU A 1 82 ? 22.219 -1.802 -18.722 1.00 95.31 82 GLU A CA 1
ATOM 629 C C . GLU A 1 82 ? 21.809 -1.103 -20.026 1.00 95.31 82 GLU A C 1
ATOM 631 O O . GLU A 1 82 ? 21.850 0.120 -20.106 1.00 95.31 82 GLU A O 1
ATOM 636 N N . LYS A 1 83 ? 21.334 -1.856 -21.026 1.00 95.75 83 LYS A N 1
ATOM 637 C CA . LYS A 1 83 ? 20.847 -1.278 -22.289 1.00 95.75 83 LYS A CA 1
ATOM 638 C C . LYS A 1 83 ? 19.663 -0.326 -22.089 1.00 95.75 83 LYS A C 1
ATOM 640 O O . LYS A 1 83 ? 19.568 0.683 -22.779 1.00 95.75 83 LYS A O 1
ATOM 645 N N . ASP A 1 84 ? 18.786 -0.631 -21.136 1.00 96.31 84 ASP A N 1
ATOM 646 C CA . ASP A 1 84 ? 17.598 0.171 -20.850 1.00 96.31 84 ASP A CA 1
ATOM 647 C C . ASP A 1 84 ? 18.020 1.475 -20.145 1.00 96.31 84 ASP A C 1
ATOM 649 O O . ASP A 1 84 ? 17.383 2.506 -20.310 1.00 96.31 84 ASP A O 1
ATOM 653 N N . CYS A 1 85 ? 19.166 1.476 -19.451 1.00 93.06 85 CYS A N 1
ATOM 654 C CA . CYS A 1 85 ? 19.755 2.699 -18.907 1.00 93.06 85 CYS A CA 1
ATOM 655 C C . CYS A 1 85 ? 20.300 3.651 -19.989 1.00 93.06 85 CYS A C 1
ATOM 657 O O . CYS A 1 85 ? 20.502 4.830 -19.710 1.00 93.06 85 CYS A O 1
ATOM 659 N N . ILE A 1 86 ? 20.588 3.143 -21.193 1.00 94.31 86 ILE A N 1
ATOM 660 C CA . ILE A 1 86 ? 21.114 3.928 -22.321 1.00 94.31 86 ILE A CA 1
ATOM 661 C C . ILE A 1 86 ? 19.970 4.436 -23.203 1.00 94.31 86 ILE A C 1
ATOM 663 O O . ILE A 1 86 ? 19.995 5.583 -23.640 1.00 94.31 86 ILE A O 1
ATOM 667 N N . PHE A 1 87 ? 18.986 3.576 -23.484 1.00 95.06 87 PHE A N 1
ATOM 668 C CA . PHE A 1 87 ? 17.930 3.843 -24.467 1.00 95.06 87 PHE A CA 1
ATOM 669 C C . PHE A 1 87 ? 16.556 4.162 -23.856 1.00 95.06 87 PHE A C 1
ATOM 671 O O . PHE A 1 87 ? 15.634 4.474 -24.606 1.00 95.06 87 PHE A O 1
ATOM 678 N N . GLY A 1 88 ? 16.417 4.097 -22.531 1.00 94.94 88 GLY A N 1
ATOM 679 C CA . GLY A 1 88 ? 15.137 4.211 -21.832 1.00 94.94 88 GLY A CA 1
ATOM 680 C C . GLY A 1 88 ? 14.474 2.852 -21.591 1.00 94.94 88 GLY A C 1
ATOM 681 O O . GLY A 1 88 ? 14.710 1.873 -22.308 1.00 94.94 88 GLY A O 1
ATOM 682 N N . GLY A 1 89 ? 13.642 2.784 -20.555 1.00 96.69 89 GLY A N 1
ATOM 683 C CA . GLY A 1 89 ? 12.938 1.580 -20.110 1.00 96.69 89 GLY A CA 1
ATOM 684 C C . GLY A 1 89 ? 11.452 1.535 -20.473 1.00 96.69 89 GLY A C 1
ATOM 685 O O . GLY A 1 89 ? 10.815 0.502 -20.258 1.00 96.69 89 GLY A O 1
ATOM 686 N N . VAL A 1 90 ? 10.903 2.605 -21.054 1.00 96.75 90 VAL A N 1
ATOM 687 C CA . VAL A 1 90 ? 9.467 2.776 -21.357 1.00 96.75 90 VAL A CA 1
ATOM 688 C C . VAL A 1 90 ? 8.874 1.616 -22.170 1.00 96.75 90 VAL A C 1
ATOM 690 O O . VAL A 1 90 ? 7.885 1.015 -21.757 1.00 96.75 90 VAL A O 1
ATOM 693 N N . GLU A 1 91 ? 9.510 1.197 -23.269 1.00 96.44 91 GLU A N 1
ATOM 694 C CA . GLU A 1 91 ? 9.023 0.058 -24.074 1.00 96.44 91 GLU A CA 1
ATOM 695 C C . GLU A 1 91 ? 8.958 -1.247 -23.268 1.00 96.44 91 GLU A C 1
ATOM 697 O O . GLU A 1 91 ? 8.065 -2.082 -23.439 1.00 96.44 91 GLU A O 1
ATOM 702 N N . LYS A 1 92 ? 9.902 -1.419 -22.340 1.00 97.06 92 LYS A N 1
ATOM 703 C CA . LYS A 1 92 ? 9.952 -2.583 -21.461 1.00 97.06 92 LYS A CA 1
ATOM 704 C C . LYS A 1 92 ? 8.855 -2.531 -20.408 1.00 97.06 92 LYS A C 1
ATOM 706 O O . LYS A 1 92 ? 8.281 -3.571 -20.087 1.00 97.06 92 LYS A O 1
ATOM 711 N N . LEU A 1 93 ? 8.548 -1.342 -19.889 1.00 98.19 93 LEU A N 1
ATOM 712 C CA . LEU A 1 93 ? 7.393 -1.131 -19.024 1.00 98.19 93 LEU A CA 1
ATOM 713 C C . LEU A 1 93 ? 6.103 -1.488 -19.761 1.00 98.19 93 LEU A C 1
ATOM 715 O O . LEU A 1 93 ? 5.330 -2.288 -19.245 1.00 98.19 93 LEU A O 1
ATOM 719 N N . ARG A 1 94 ? 5.915 -0.997 -20.988 1.00 98.38 94 ARG A N 1
ATOM 720 C CA . ARG A 1 94 ? 4.730 -1.294 -21.801 1.00 98.38 94 ARG A CA 1
ATOM 721 C C . ARG A 1 94 ? 4.538 -2.790 -22.041 1.00 98.38 94 ARG A C 1
ATOM 723 O O . ARG A 1 94 ? 3.436 -3.312 -21.870 1.00 98.38 94 ARG A O 1
ATOM 730 N N . GLY A 1 95 ? 5.616 -3.495 -22.388 1.00 98.31 95 GLY A N 1
ATOM 731 C CA . GLY A 1 95 ? 5.603 -4.954 -22.525 1.00 98.31 95 GLY A CA 1
ATOM 732 C C . GLY A 1 95 ? 5.297 -5.673 -21.207 1.00 98.31 95 GLY A C 1
ATOM 733 O O . GLY A 1 95 ? 4.524 -6.628 -21.191 1.00 98.31 95 GLY A O 1
ATOM 734 N N . CYS A 1 96 ? 5.847 -5.184 -20.092 1.00 98.38 96 CYS A N 1
ATOM 735 C CA . CYS A 1 96 ? 5.571 -5.707 -18.754 1.00 98.38 96 CYS A CA 1
ATOM 736 C C . CYS A 1 96 ? 4.092 -5.539 -18.374 1.00 98.38 96 CYS A C 1
ATOM 738 O O . CYS A 1 96 ? 3.465 -6.497 -17.934 1.00 98.38 96 CYS A O 1
ATOM 740 N N . ILE A 1 97 ? 3.514 -4.357 -18.611 1.00 98.69 97 ILE A N 1
ATOM 741 C CA . ILE A 1 97 ? 2.089 -4.087 -18.392 1.00 98.69 97 ILE A CA 1
ATOM 742 C C . ILE A 1 97 ? 1.248 -5.060 -19.214 1.00 98.69 97 ILE A C 1
ATOM 744 O O . ILE A 1 97 ? 0.378 -5.720 -18.659 1.00 98.69 97 ILE A O 1
ATOM 748 N N . ALA A 1 98 ? 1.528 -5.204 -20.513 1.00 98.50 98 ALA A N 1
ATOM 749 C CA . ALA A 1 98 ? 0.790 -6.132 -21.369 1.00 98.50 98 ALA A CA 1
ATOM 750 C C . ALA A 1 98 ? 0.836 -7.575 -20.841 1.00 98.50 98 ALA A C 1
ATOM 752 O O . ALA A 1 98 ? -0.205 -8.219 -20.739 1.00 98.50 98 ALA A O 1
ATOM 753 N N . HIS A 1 99 ? 2.015 -8.046 -20.429 1.00 98.44 99 HIS A N 1
ATOM 754 C CA . HIS A 1 99 ? 2.171 -9.369 -19.830 1.00 98.44 99 HIS A CA 1
ATOM 755 C C . HIS A 1 99 ? 1.371 -9.521 -18.529 1.00 98.44 99 HIS A C 1
ATOM 757 O O . HIS A 1 99 ? 0.750 -10.563 -18.307 1.00 98.44 99 HIS A O 1
ATOM 763 N N . VAL A 1 100 ? 1.357 -8.486 -17.681 1.00 98.50 100 VAL A N 1
ATOM 764 C CA . VAL A 1 100 ? 0.599 -8.508 -16.426 1.00 98.50 100 VAL A CA 1
ATOM 765 C C . VAL A 1 100 ? -0.904 -8.588 -16.683 1.00 98.50 100 VAL A C 1
ATOM 767 O O . VAL A 1 100 ? -1.592 -9.399 -16.060 1.00 98.50 100 VAL A O 1
ATOM 770 N N . MET A 1 101 ? -1.397 -7.792 -17.632 1.00 98.25 101 MET A N 1
ATOM 771 C CA . MET A 1 101 ? -2.806 -7.782 -18.022 1.00 98.25 101 MET A CA 1
ATOM 772 C C . MET A 1 101 ? -3.242 -9.121 -18.621 1.00 98.25 101 MET A C 1
ATOM 774 O O . MET A 1 101 ? -4.312 -9.609 -18.283 1.00 98.25 101 MET A O 1
ATOM 778 N N . GLU A 1 102 ? -2.412 -9.744 -19.460 1.00 98.12 102 GLU A N 1
ATOM 779 C CA . GLU A 1 102 ? -2.714 -11.046 -20.067 1.00 98.12 102 GLU A CA 1
ATOM 780 C C . GLU A 1 102 ? -2.726 -12.184 -19.034 1.00 98.12 102 GLU A C 1
ATOM 782 O O . GLU A 1 102 ? -3.614 -13.038 -19.055 1.00 98.12 102 GLU A O 1
ATOM 787 N N . THR A 1 103 ? -1.756 -12.182 -18.115 1.00 98.25 103 THR A N 1
ATOM 788 C CA . THR A 1 103 ? -1.498 -13.319 -17.218 1.00 98.25 103 THR A CA 1
ATOM 789 C C . THR A 1 103 ? -2.374 -13.304 -15.968 1.00 98.25 103 THR A C 1
ATOM 791 O O . THR A 1 103 ? -2.897 -14.349 -15.584 1.00 98.25 103 THR A O 1
ATOM 794 N N . TRP A 1 104 ? -2.526 -12.145 -15.317 1.00 98.06 104 TRP A N 1
ATOM 795 C CA . TRP A 1 104 ? -3.235 -12.044 -14.033 1.00 98.06 104 TRP A CA 1
ATOM 796 C C . TRP A 1 104 ? -4.573 -11.314 -14.119 1.00 98.06 104 TRP A C 1
ATOM 798 O O . TRP A 1 104 ? -5.379 -11.485 -13.211 1.00 98.06 104 TRP A O 1
ATOM 808 N N . GLN A 1 105 ? -4.814 -10.525 -15.174 1.00 97.81 105 GLN A N 1
ATOM 809 C CA . GLN A 1 105 ? -6.058 -9.762 -15.370 1.00 97.81 105 GLN A CA 1
ATOM 810 C C . GLN A 1 105 ? -6.505 -9.018 -14.092 1.00 97.81 105 GLN A C 1
ATOM 812 O O . GLN A 1 105 ? -7.613 -9.243 -13.595 1.00 97.81 105 GLN A O 1
ATOM 817 N N . PRO A 1 106 ? -5.634 -8.174 -13.499 1.00 98.25 106 PRO A N 1
ATOM 818 C CA . PRO A 1 106 ? -5.966 -7.481 -12.262 1.00 98.25 106 PRO A CA 1
ATOM 819 C C . PRO A 1 106 ? -7.111 -6.484 -12.479 1.00 98.25 106 PRO A C 1
ATOM 821 O O . PRO A 1 106 ? -7.332 -5.981 -13.575 1.00 98.25 106 PRO A O 1
ATOM 824 N N . GLN A 1 107 ? -7.806 -6.145 -11.399 1.00 98.44 107 GLN A N 1
ATOM 825 C CA . GLN A 1 107 ? -8.809 -5.080 -11.362 1.00 98.44 107 GLN A CA 1
ATOM 826 C C . GLN A 1 107 ? -8.177 -3.692 -11.182 1.00 98.44 107 GLN A C 1
ATOM 828 O O . GLN A 1 107 ? -8.822 -2.687 -11.461 1.00 98.44 107 GLN A O 1
ATOM 833 N N . CYS A 1 108 ? -6.941 -3.626 -10.679 1.00 98.44 108 CYS A N 1
ATOM 834 C CA . CYS A 1 108 ? -6.194 -2.389 -10.465 1.00 98.44 108 CYS A CA 1
ATOM 835 C C . CYS A 1 108 ? -4.687 -2.654 -10.554 1.00 98.44 108 CYS A C 1
ATOM 837 O O . CYS A 1 108 ? -4.185 -3.626 -9.982 1.00 98.44 108 CYS A O 1
ATOM 839 N N . LEU A 1 109 ? -3.949 -1.792 -11.251 1.00 98.69 109 LEU A N 1
ATOM 840 C CA . LEU A 1 109 ? -2.505 -1.929 -11.425 1.00 98.69 109 LEU A CA 1
ATOM 841 C C . LEU A 1 109 ? -1.761 -0.772 -10.755 1.00 98.69 109 LEU A C 1
ATOM 843 O O . LEU A 1 109 ? -2.050 0.394 -11.005 1.00 98.69 109 LEU A O 1
ATOM 847 N N . PHE A 1 110 ? -0.747 -1.090 -9.955 1.00 98.31 110 PHE A N 1
ATOM 848 C CA . PHE A 1 110 ? 0.182 -0.109 -9.396 1.00 98.31 110 PHE A CA 1
ATOM 849 C C . PHE A 1 110 ? 1.540 -0.214 -10.079 1.00 98.31 110 PHE A C 1
ATOM 851 O O . PHE A 1 110 ? 2.074 -1.309 -10.238 1.00 98.31 110 PHE A O 1
ATOM 858 N N . ILE A 1 111 ? 2.136 0.923 -10.428 1.00 98.12 111 ILE A N 1
ATOM 859 C CA . ILE A 1 111 ? 3.476 1.010 -11.002 1.00 98.12 111 ILE A CA 1
ATOM 860 C C . ILE A 1 111 ? 4.344 1.861 -10.077 1.00 98.12 111 ILE A C 1
ATOM 862 O O . ILE A 1 111 ? 4.148 3.068 -9.942 1.00 98.12 111 ILE A O 1
ATOM 866 N N . ALA A 1 112 ? 5.322 1.231 -9.431 1.00 96.19 112 ALA A N 1
ATOM 867 C CA . ALA A 1 112 ? 6.317 1.912 -8.613 1.00 96.19 112 ALA A CA 1
ATOM 868 C C . ALA A 1 112 ? 7.613 2.096 -9.406 1.00 96.19 112 ALA A C 1
ATOM 870 O O . ALA A 1 112 ? 8.094 1.164 -10.058 1.00 96.19 112 ALA A O 1
ATOM 871 N N . THR A 1 113 ? 8.218 3.279 -9.312 1.00 93.88 113 THR A N 1
ATOM 872 C CA . THR A 1 113 ? 9.419 3.624 -10.082 1.00 93.88 113 THR A CA 1
ATOM 873 C C . THR A 1 113 ? 10.688 3.556 -9.236 1.00 93.88 113 THR A C 1
ATOM 875 O O . THR A 1 113 ? 10.735 4.017 -8.093 1.00 93.88 113 THR A O 1
ATOM 878 N N . SER A 1 114 ? 11.738 2.954 -9.800 1.00 94.12 114 SER A N 1
ATOM 879 C CA . SER A 1 114 ? 13.047 2.820 -9.149 1.00 94.12 114 SER A CA 1
ATOM 880 C C . SER A 1 114 ? 13.966 4.013 -9.368 1.00 94.12 114 SER A C 1
ATOM 882 O O . SER A 1 114 ? 13.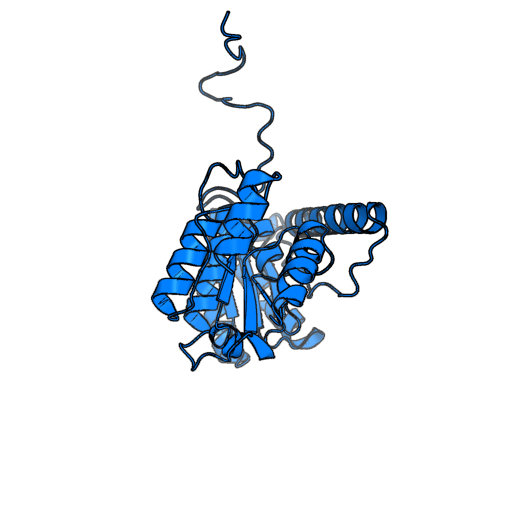714 4.861 -10.219 1.00 94.12 114 SER A O 1
ATOM 884 N N . CYS A 1 115 ? 15.085 4.032 -8.636 1.00 93.31 115 CYS A N 1
ATOM 885 C CA . CYS A 1 115 ? 16.161 5.001 -8.840 1.00 93.31 115 CYS A CA 1
ATOM 886 C C . CYS A 1 115 ? 16.742 4.979 -10.248 1.00 93.31 115 CYS A C 1
ATOM 888 O O . CYS A 1 115 ? 17.074 6.036 -10.768 1.00 93.31 115 CYS A O 1
ATOM 890 N N . VAL A 1 116 ? 16.803 3.814 -10.892 1.00 94.25 116 VAL A N 1
ATOM 891 C CA . VAL A 1 116 ? 17.261 3.724 -12.281 1.00 94.25 116 VAL A CA 1
ATOM 892 C C . VAL A 1 116 ? 16.275 4.430 -13.206 1.00 94.25 116 VAL A C 1
ATOM 894 O O . VAL A 1 116 ? 16.677 5.356 -13.900 1.00 94.25 116 VAL A O 1
ATOM 897 N N . ALA A 1 117 ? 14.991 4.060 -13.143 1.00 94.25 117 ALA A N 1
ATOM 898 C CA . ALA A 1 117 ? 13.935 4.667 -13.956 1.00 94.25 117 ALA A CA 1
ATOM 899 C C . ALA A 1 117 ? 13.827 6.188 -13.737 1.00 94.25 117 ALA A C 1
ATOM 901 O O . ALA A 1 117 ? 13.687 6.952 -14.688 1.00 94.25 117 ALA A O 1
ATOM 902 N N . GLY A 1 118 ? 13.956 6.638 -12.483 1.00 92.69 118 GLY A N 1
ATOM 903 C CA . GLY A 1 118 ? 13.928 8.060 -12.144 1.00 92.69 118 GLY A CA 1
ATOM 904 C C . GLY A 1 118 ? 15.137 8.846 -12.663 1.00 92.69 118 GLY A C 1
ATOM 905 O O . GLY A 1 118 ? 14.976 9.993 -13.062 1.00 92.69 118 GLY A O 1
ATOM 906 N N . VAL A 1 119 ? 16.340 8.255 -12.682 1.00 93.94 119 VAL A N 1
ATOM 907 C CA . VAL A 1 119 ? 17.555 8.924 -13.193 1.00 93.94 119 VAL A CA 1
ATOM 908 C C . VAL A 1 119 ? 17.538 9.042 -14.714 1.00 93.94 119 VAL A C 1
ATOM 910 O O . VAL A 1 119 ? 17.939 10.078 -15.238 1.00 93.94 119 VAL A O 1
ATOM 913 N N . ILE A 1 120 ? 17.091 8.000 -15.418 1.00 94.56 120 ILE A N 1
ATOM 914 C CA . ILE A 1 120 ? 17.017 8.028 -16.887 1.00 94.56 120 ILE A CA 1
ATOM 915 C C . ILE A 1 120 ? 15.844 8.864 -17.402 1.00 94.56 120 ILE A C 1
ATOM 917 O O . ILE A 1 120 ? 15.860 9.274 -18.558 1.00 94.56 120 ILE A O 1
ATOM 921 N N . GLY A 1 121 ? 14.878 9.174 -16.532 1.00 92.81 121 GLY A N 1
ATOM 922 C CA . GLY A 1 121 ? 13.753 10.044 -16.854 1.00 92.81 121 GLY A CA 1
ATOM 923 C C . GLY A 1 121 ? 12.665 9.343 -17.661 1.00 92.81 121 GLY A C 1
ATOM 924 O O . GLY A 1 121 ? 12.054 9.979 -18.515 1.00 92.81 121 GLY A O 1
ATOM 925 N N . ASP A 1 122 ? 12.430 8.051 -17.407 1.00 95.25 122 ASP A N 1
ATOM 926 C CA . ASP A 1 122 ? 11.330 7.326 -18.047 1.00 95.25 122 ASP A CA 1
ATOM 927 C C . ASP A 1 122 ? 9.978 7.940 -17.646 1.00 95.25 122 ASP A C 1
ATOM 929 O O . ASP A 1 122 ? 9.691 8.126 -16.457 1.00 95.25 122 ASP A O 1
ATOM 933 N N . ASP A 1 123 ? 9.123 8.216 -18.634 1.00 95.44 123 ASP A N 1
ATOM 934 C CA . ASP A 1 123 ? 7.784 8.769 -18.413 1.00 95.44 123 ASP A CA 1
ATOM 935 C C . ASP A 1 123 ? 6.773 7.668 -18.061 1.00 95.44 123 ASP A C 1
ATOM 937 O O . ASP A 1 123 ? 5.953 7.214 -18.858 1.00 95.44 123 ASP A O 1
ATOM 941 N N . VAL A 1 124 ? 6.871 7.193 -16.823 1.00 96.12 124 VAL A N 1
ATOM 942 C CA . VAL A 1 124 ? 6.011 6.126 -16.289 1.00 96.12 124 VAL A CA 1
ATOM 943 C C . VAL A 1 124 ? 4.577 6.617 -16.062 1.00 96.12 124 VAL A C 1
ATOM 945 O O . VAL A 1 124 ? 3.648 5.812 -16.049 1.00 96.12 124 VAL A O 1
ATOM 948 N N . GLN A 1 125 ? 4.381 7.926 -15.876 1.00 96.31 125 GLN A N 1
ATOM 949 C CA . GLN A 1 125 ? 3.047 8.502 -15.714 1.00 96.31 125 GLN A CA 1
ATOM 950 C C . GLN A 1 125 ? 2.262 8.396 -17.023 1.00 96.31 125 GLN A C 1
ATOM 952 O O . GLN A 1 125 ? 1.148 7.877 -17.003 1.00 96.31 125 GLN A O 1
ATOM 957 N N . GLN A 1 126 ? 2.864 8.796 -18.147 1.00 97.44 126 GLN A N 1
ATOM 958 C CA . GLN A 1 126 ? 2.229 8.666 -19.458 1.00 97.44 126 GLN A CA 1
ATOM 959 C C . GLN A 1 126 ? 1.903 7.201 -19.784 1.00 97.44 126 GLN A C 1
ATOM 961 O O . GLN A 1 126 ? 0.788 6.898 -20.198 1.00 97.44 126 GLN A O 1
ATOM 966 N N . GLU A 1 127 ? 2.822 6.264 -19.523 1.00 97.69 127 GLU A N 1
ATOM 967 C CA . GLU A 1 127 ? 2.547 4.836 -19.759 1.00 97.69 127 GLU A CA 1
ATOM 968 C C . GLU A 1 127 ? 1.423 4.279 -18.879 1.00 97.69 127 GLU A C 1
ATOM 970 O O . GLU A 1 127 ? 0.693 3.385 -19.308 1.00 97.69 127 GLU A O 1
ATOM 975 N N . ALA A 1 128 ? 1.280 4.772 -17.645 1.00 98.00 128 ALA A N 1
ATOM 976 C CA . ALA A 1 128 ? 0.172 4.386 -16.779 1.00 98.00 128 ALA A CA 1
ATOM 977 C C . ALA A 1 128 ? -1.170 4.862 -17.356 1.00 98.00 128 ALA A C 1
ATOM 979 O O . ALA A 1 128 ? -2.117 4.081 -17.414 1.00 98.00 128 ALA A O 1
ATOM 980 N N . GLU A 1 129 ? -1.236 6.108 -17.824 1.00 98.31 129 GLU A N 1
ATOM 981 C CA . GLU A 1 129 ? -2.433 6.692 -18.443 1.00 98.31 129 GLU A CA 1
ATOM 982 C C . GLU A 1 129 ? -2.812 5.977 -19.749 1.00 98.31 129 GLU A C 1
ATOM 984 O O . GLU A 1 129 ? -3.976 5.622 -19.949 1.00 98.31 129 GLU A O 1
ATOM 989 N N . ASP A 1 130 ? -1.828 5.678 -20.599 1.00 98.38 130 ASP A N 1
ATOM 990 C CA . ASP A 1 130 ? -2.032 4.931 -21.843 1.00 98.38 130 ASP A CA 1
ATOM 991 C C . ASP A 1 130 ? -2.521 3.501 -21.569 1.00 98.38 130 ASP A C 1
ATOM 993 O O . ASP A 1 130 ? -3.418 2.990 -22.249 1.00 98.38 130 ASP A O 1
ATOM 997 N N . ALA A 1 131 ? -1.949 2.839 -20.558 1.00 98.31 131 ALA A N 1
ATOM 998 C CA . ALA A 1 131 ? -2.373 1.510 -20.138 1.00 98.31 131 ALA A CA 1
ATOM 999 C C . ALA A 1 131 ? -3.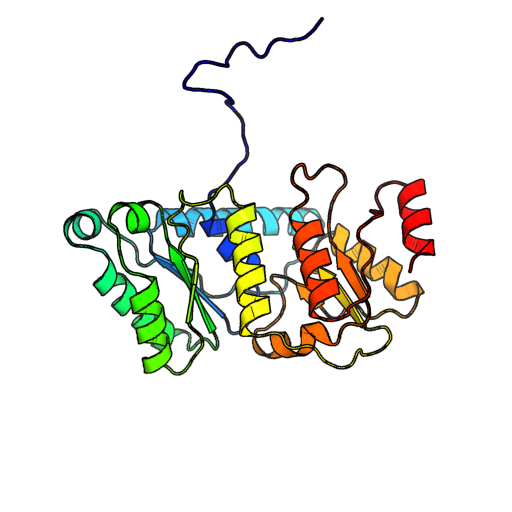803 1.515 -19.593 1.00 98.31 131 ALA A C 1
ATOM 1001 O O . ALA A 1 131 ? -4.595 0.644 -19.947 1.00 98.31 131 ALA A O 1
ATOM 1002 N N . GLU A 1 132 ? -4.147 2.495 -18.767 1.00 98.44 132 GLU A N 1
ATOM 1003 C CA . GLU A 1 132 ? -5.498 2.653 -18.245 1.00 98.44 132 GLU A CA 1
ATOM 1004 C C . GLU A 1 132 ? -6.523 2.840 -19.366 1.00 98.44 132 GLU A C 1
ATOM 1006 O O . GLU A 1 132 ? -7.514 2.112 -19.415 1.00 98.44 132 GLU A O 1
ATOM 1011 N N . ALA A 1 133 ? -6.250 3.734 -20.320 1.00 98.25 133 ALA A N 1
ATOM 1012 C CA . ALA A 1 133 ? -7.121 3.951 -21.472 1.00 98.25 133 ALA A CA 1
ATOM 1013 C C . ALA A 1 133 ? -7.263 2.694 -22.350 1.00 98.25 133 ALA A C 1
ATOM 1015 O O . ALA A 1 133 ? -8.319 2.451 -22.934 1.00 98.25 133 ALA A O 1
ATOM 1016 N N . LYS A 1 134 ? -6.199 1.891 -22.455 1.00 98.38 134 LYS A N 1
ATOM 1017 C CA . LYS A 1 134 ? -6.178 0.676 -23.275 1.00 98.38 134 LYS A CA 1
ATOM 1018 C C . LYS A 1 134 ? -6.897 -0.509 -22.629 1.00 98.38 134 LYS A C 1
ATOM 1020 O O . LYS A 1 134 ? -7.553 -1.264 -23.345 1.00 98.38 134 LYS A O 1
ATOM 1025 N N . TYR A 1 135 ? -6.704 -0.727 -21.329 1.00 98.19 135 TYR A N 1
ATOM 1026 C CA . TYR A 1 135 ? -7.186 -1.922 -20.624 1.00 98.19 135 TYR A CA 1
ATOM 1027 C C . TYR A 1 135 ? -8.461 -1.683 -19.807 1.00 98.19 135 TYR A C 1
ATOM 1029 O O . TYR A 1 135 ? -9.020 -2.651 -19.303 1.00 98.19 135 TYR A O 1
ATOM 1037 N N . ASP A 1 136 ? -8.925 -0.434 -19.701 1.00 97.62 136 ASP A N 1
ATOM 1038 C CA . ASP A 1 136 ? -10.141 -0.044 -18.971 1.00 97.62 136 ASP A CA 1
ATOM 1039 C C . ASP A 1 136 ? -10.125 -0.477 -17.492 1.00 97.62 136 ASP A C 1
ATOM 1041 O O . ASP A 1 136 ? -11.140 -0.839 -16.897 1.00 97.62 136 ASP A O 1
ATOM 1045 N N . ILE A 1 137 ? -8.936 -0.441 -16.883 1.00 98.12 137 ILE A N 1
ATOM 1046 C CA . ILE A 1 137 ? -8.754 -0.611 -15.441 1.00 98.12 137 ILE A CA 1
ATOM 1047 C C . ILE A 1 137 ? -7.925 0.543 -14.880 1.00 98.12 137 ILE A C 1
ATOM 1049 O O . ILE A 1 137 ? -7.043 1.047 -15.575 1.00 98.12 137 ILE A O 1
ATOM 1053 N N . PRO A 1 138 ? -8.128 0.936 -13.613 1.00 98.31 138 PRO A N 1
ATOM 1054 C CA . PRO A 1 138 ? -7.285 1.927 -12.963 1.00 98.31 138 PRO A CA 1
ATOM 1055 C C . PRO A 1 138 ? -5.810 1.510 -12.959 1.00 98.31 138 PRO A C 1
ATOM 1057 O O . PRO A 1 138 ? -5.462 0.434 -12.459 1.00 98.31 138 PRO A O 1
ATOM 1060 N N . VAL A 1 139 ? -4.939 2.396 -13.443 1.00 98.44 139 VAL A N 1
ATOM 1061 C CA . VAL A 1 139 ? -3.485 2.231 -13.366 1.00 98.44 139 VAL A CA 1
ATOM 1062 C C . VAL A 1 139 ? -2.895 3.420 -12.614 1.00 98.44 139 VAL A C 1
ATOM 1064 O O . VAL A 1 139 ? -3.058 4.575 -13.001 1.00 98.44 139 VAL A O 1
ATOM 1067 N N . LEU A 1 140 ? -2.235 3.161 -11.486 1.00 97.75 140 LEU A N 1
ATOM 1068 C CA . LEU A 1 140 ? -1.638 4.193 -10.643 1.00 97.75 140 LEU A CA 1
ATOM 1069 C C . LEU A 1 140 ? -0.122 4.152 -10.741 1.00 97.75 140 LEU A C 1
ATOM 1071 O O . LEU A 1 140 ? 0.504 3.165 -10.362 1.00 97.75 140 LEU A O 1
ATOM 1075 N N . CYS A 1 141 ? 0.472 5.261 -11.161 1.00 95.81 141 CYS A N 1
ATOM 1076 C CA . CYS A 1 141 ? 1.903 5.484 -11.033 1.00 95.81 141 CYS A CA 1
ATOM 1077 C C . CYS A 1 141 ? 2.215 6.110 -9.664 1.00 95.81 141 CYS A C 1
ATOM 1079 O O . CYS A 1 141 ? 1.542 7.043 -9.223 1.00 95.81 141 CYS A O 1
ATOM 1081 N N . VAL A 1 142 ? 3.256 5.613 -8.992 1.00 91.62 142 VAL A N 1
ATOM 1082 C CA . VAL A 1 142 ? 3.821 6.228 -7.783 1.00 91.62 142 VAL A CA 1
ATOM 1083 C C . VAL A 1 142 ? 5.240 6.720 -8.104 1.00 91.62 142 VAL A C 1
ATOM 1085 O O . VAL A 1 142 ? 6.212 5.972 -7.926 1.00 91.62 142 VAL A O 1
ATOM 1088 N N . PRO A 1 143 ? 5.387 7.962 -8.613 1.00 76.94 143 PRO A N 1
ATOM 1089 C CA . PRO A 1 143 ? 6.610 8.434 -9.259 1.00 76.94 143 PRO A CA 1
ATOM 1090 C C . PRO A 1 143 ? 7.628 8.995 -8.256 1.00 76.94 143 PRO A C 1
ATOM 1092 O O . PRO A 1 143 ? 8.036 10.151 -8.329 1.00 76.94 143 PRO A O 1
ATOM 1095 N N . TYR A 1 144 ? 8.068 8.175 -7.305 1.00 83.31 144 TYR A N 1
ATOM 1096 C CA . TYR A 1 144 ? 9.149 8.558 -6.390 1.00 83.31 144 TYR A CA 1
ATOM 1097 C C . TYR A 1 144 ? 10.543 8.238 -6.930 1.00 83.31 144 TYR A C 1
ATOM 1099 O O . TYR A 1 144 ? 11.543 8.693 -6.387 1.00 83.31 144 TYR A O 1
ATOM 1107 N N . GLY A 1 145 ? 10.660 7.423 -7.975 1.00 80.06 145 GLY A N 1
ATOM 1108 C CA . GLY A 1 145 ? 11.950 7.084 -8.565 1.00 80.06 145 GLY A CA 1
ATOM 1109 C C . GLY A 1 145 ? 12.942 6.557 -7.529 1.00 80.06 145 GLY A C 1
ATOM 1110 O O . GLY A 1 145 ? 14.116 6.855 -7.623 1.00 80.06 145 GLY A O 1
ATOM 1111 N N . GLY A 1 146 ? 12.500 5.884 -6.463 1.00 71.00 146 GLY A N 1
ATOM 1112 C CA . GLY A 1 146 ? 13.340 5.369 -5.372 1.00 71.00 146 GLY A CA 1
ATOM 1113 C C . GLY A 1 146 ? 14.194 6.372 -4.565 1.00 71.00 146 GLY A C 1
ATOM 1114 O O . GLY A 1 146 ? 14.756 5.957 -3.552 1.00 71.00 146 GLY A O 1
ATOM 1115 N N . PHE A 1 147 ? 14.312 7.639 -4.976 1.00 78.12 147 PHE A N 1
ATOM 1116 C CA . PHE A 1 147 ? 15.103 8.688 -4.309 1.00 78.12 147 PHE A CA 1
ATOM 1117 C C . PHE A 1 147 ? 14.415 10.059 -4.274 1.00 78.12 147 PHE A C 1
ATOM 1119 O O . PHE A 1 147 ? 14.810 10.903 -3.472 1.00 78.12 147 PHE A O 1
ATOM 1126 N N . LEU A 1 148 ? 13.426 10.314 -5.139 1.00 75.12 148 LEU A N 1
ATOM 1127 C CA . LEU A 1 148 ? 12.532 11.4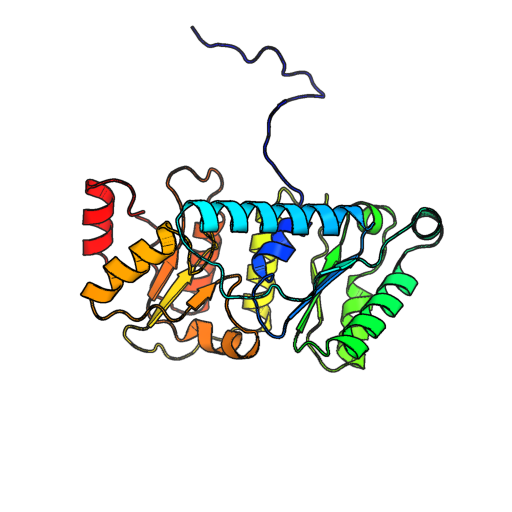57 -4.989 1.00 75.12 148 LEU A CA 1
ATOM 1128 C C . LEU A 1 148 ? 11.577 11.091 -3.847 1.00 75.12 148 LEU A C 1
ATOM 1130 O O . LEU A 1 148 ? 11.008 10.005 -3.830 1.00 75.12 148 LEU A O 1
ATOM 1134 N N . GLY A 1 149 ? 11.461 11.959 -2.848 1.00 73.31 149 GLY A N 1
ATOM 1135 C CA . GLY A 1 149 ? 10.830 11.634 -1.566 1.00 73.31 149 GLY A CA 1
ATOM 1136 C C . GLY A 1 149 ? 11.857 11.309 -0.480 1.00 73.31 149 GLY A C 1
ATOM 1137 O O . GLY A 1 149 ? 13.038 11.633 -0.601 1.00 73.31 149 GLY A O 1
ATOM 1138 N N . GLY A 1 150 ? 11.388 10.734 0.619 1.00 78.31 150 GLY A N 1
ATOM 1139 C CA . GLY A 1 150 ? 12.206 10.333 1.752 1.00 78.31 150 GLY A CA 1
ATOM 1140 C C . GLY A 1 150 ? 12.404 8.826 1.797 1.00 78.31 150 GLY A C 1
ATOM 1141 O O . GLY A 1 150 ? 13.088 8.229 0.969 1.00 78.31 150 GLY A O 1
ATOM 1142 N N . GLU A 1 151 ? 11.841 8.207 2.822 1.00 84.38 151 GLU A N 1
ATOM 1143 C CA . GLU A 1 151 ? 12.060 6.798 3.136 1.00 84.38 151 GLU A CA 1
ATOM 1144 C C . GLU A 1 151 ? 10.815 5.972 2.789 1.00 84.38 151 GLU A C 1
ATOM 1146 O O . GLU A 1 151 ? 9.822 6.471 2.262 1.00 84.38 151 GLU A O 1
ATOM 1151 N N . TYR A 1 152 ? 10.859 4.687 3.112 1.00 88.00 152 TYR A N 1
ATOM 1152 C CA . TYR A 1 152 ? 9.747 3.741 3.064 1.00 88.00 152 TYR A CA 1
ATOM 1153 C C . TYR A 1 152 ? 8.363 4.334 3.392 1.00 88.00 152 TYR A C 1
ATOM 1155 O O . TYR A 1 152 ? 7.390 4.061 2.688 1.00 88.00 152 TYR A O 1
ATOM 1163 N N . SER A 1 153 ? 8.270 5.154 4.444 1.00 87.06 153 SER A N 1
ATOM 1164 C CA . SER A 1 153 ? 7.016 5.772 4.887 1.00 87.06 153 SER A CA 1
ATOM 1165 C C . SER A 1 153 ? 6.364 6.635 3.814 1.00 87.06 153 SER A C 1
ATOM 1167 O O . SER A 1 153 ? 5.143 6.632 3.701 1.00 87.06 153 SER A O 1
ATOM 1169 N N . ASP A 1 154 ? 7.151 7.342 3.009 1.00 88.81 154 ASP A N 1
ATOM 1170 C CA . ASP A 1 154 ? 6.620 8.274 2.016 1.00 88.81 154 ASP A CA 1
ATOM 1171 C C . ASP A 1 154 ? 5.957 7.506 0.875 1.00 88.81 154 ASP A C 1
ATOM 1173 O O . ASP A 1 154 ? 4.831 7.816 0.494 1.00 88.81 154 ASP A O 1
ATOM 1177 N N . GLY A 1 155 ? 6.595 6.424 0.412 1.00 91.00 155 GLY A N 1
ATOM 1178 C CA . GLY A 1 155 ? 5.994 5.503 -0.555 1.00 91.00 155 GLY A CA 1
ATOM 1179 C C . GLY A 1 155 ? 4.689 4.892 -0.044 1.00 91.00 155 GLY A C 1
ATOM 1180 O O . GLY A 1 155 ? 3.695 4.851 -0.767 1.00 91.00 155 GLY A O 1
ATOM 1181 N N . TYR A 1 156 ? 4.668 4.482 1.225 1.00 92.00 156 TYR A N 1
ATOM 1182 C CA . TYR A 1 156 ? 3.483 3.911 1.861 1.00 92.00 156 TYR A CA 1
ATOM 1183 C C . TYR A 1 156 ? 2.331 4.923 1.960 1.00 92.00 156 TYR A C 1
ATOM 1185 O O . TYR A 1 156 ? 1.238 4.670 1.454 1.00 92.00 156 TYR A O 1
ATOM 1193 N N . PHE A 1 157 ? 2.565 6.097 2.555 1.00 91.38 157 PHE A N 1
ATOM 1194 C CA . PHE A 1 157 ? 1.512 7.094 2.773 1.00 91.38 157 PHE A CA 1
ATOM 1195 C C . PHE A 1 157 ? 1.056 7.786 1.488 1.00 91.38 157 PHE A C 1
ATOM 1197 O O . PHE A 1 157 ? -0.114 8.142 1.380 1.00 91.38 157 PHE A O 1
ATOM 1204 N N . GLN A 1 158 ? 1.921 7.940 0.487 1.00 91.94 158 GLN A N 1
ATOM 1205 C CA . GLN A 1 158 ? 1.481 8.440 -0.813 1.00 91.94 158 GLN A CA 1
ATOM 1206 C C . GLN A 1 158 ? 0.570 7.447 -1.522 1.00 91.94 158 GLN A C 1
ATOM 1208 O O . GLN A 1 158 ? -0.439 7.848 -2.090 1.00 91.94 158 GLN A O 1
ATOM 1213 N N . THR A 1 159 ? 0.891 6.155 -1.454 1.00 94.88 159 THR A N 1
ATOM 1214 C CA . THR A 1 159 ? 0.030 5.111 -2.023 1.00 94.88 159 THR A CA 1
ATOM 1215 C C . THR A 1 159 ? -1.336 5.118 -1.341 1.00 94.88 159 THR A C 1
ATOM 1217 O O . THR A 1 159 ? -2.360 5.087 -2.016 1.00 94.88 159 THR A O 1
ATOM 1220 N N . VAL A 1 160 ? -1.365 5.268 -0.011 1.00 94.81 160 VAL A N 1
ATOM 1221 C CA . VAL A 1 160 ? -2.604 5.458 0.762 1.00 94.81 160 VAL A CA 1
ATOM 1222 C C . VAL A 1 160 ? -3.415 6.646 0.252 1.00 94.81 160 VAL A C 1
ATOM 1224 O O . VAL A 1 160 ? -4.607 6.496 -0.009 1.00 94.81 160 VAL A O 1
ATOM 1227 N N . ARG A 1 161 ? -2.782 7.812 0.083 1.00 93.94 161 ARG A N 1
ATOM 1228 C CA . ARG A 1 161 ? -3.452 9.026 -0.404 1.00 93.94 161 ARG A CA 1
ATOM 1229 C C . ARG A 1 161 ? -4.012 8.854 -1.805 1.00 93.94 161 ARG A C 1
ATOM 1231 O O . ARG A 1 161 ? -5.176 9.166 -2.017 1.00 93.94 161 ARG A O 1
ATOM 1238 N N . LEU A 1 162 ? -3.236 8.282 -2.723 1.00 95.31 162 LEU A N 1
ATOM 1239 C CA . LEU A 1 162 ? -3.692 7.982 -4.080 1.00 95.31 162 LEU A CA 1
ATOM 1240 C C . LEU A 1 162 ? -4.914 7.055 -4.069 1.00 95.31 162 LEU A C 1
ATOM 1242 O O . LEU A 1 162 ? -5.880 7.297 -4.791 1.00 95.31 162 LEU A O 1
ATOM 1246 N N . ILE A 1 163 ? -4.917 6.032 -3.208 1.00 96.81 163 ILE A N 1
ATOM 1247 C CA . ILE A 1 163 ? -6.071 5.138 -3.055 1.00 96.81 163 ILE A CA 1
ATOM 1248 C C . ILE A 1 163 ? -7.288 5.899 -2.512 1.00 96.81 163 ILE A C 1
ATOM 1250 O O . ILE A 1 163 ? -8.381 5.799 -3.074 1.00 96.81 163 ILE A O 1
ATOM 1254 N N . MET A 1 164 ? -7.103 6.682 -1.446 1.00 95.56 164 MET A N 1
ATOM 1255 C CA . MET A 1 164 ? -8.159 7.507 -0.848 1.00 95.56 164 MET A CA 1
ATOM 1256 C C . MET A 1 164 ? -8.745 8.501 -1.850 1.00 95.56 164 MET A C 1
ATOM 1258 O O . MET A 1 164 ? -9.956 8.706 -1.880 1.00 95.56 164 MET A O 1
ATOM 1262 N N . GLU A 1 165 ? -7.892 9.120 -2.664 1.00 95.06 165 GLU A N 1
ATOM 1263 C CA . GLU A 1 165 ? -8.278 10.096 -3.674 1.00 95.06 165 GLU A CA 1
ATOM 1264 C C . GLU A 1 165 ? -9.104 9.491 -4.790 1.00 95.06 165 GLU A C 1
ATOM 1266 O O . GLU A 1 165 ? -10.110 10.072 -5.202 1.00 95.06 165 GLU A O 1
ATOM 1271 N N . ARG A 1 166 ? -8.679 8.318 -5.246 1.00 95.94 166 ARG A N 1
ATOM 1272 C CA . ARG A 1 166 ? -9.174 7.721 -6.471 1.00 95.94 166 ARG A CA 1
ATOM 1273 C C . ARG A 1 166 ? -10.393 6.828 -6.268 1.00 95.94 166 ARG A C 1
ATOM 1275 O O . ARG A 1 166 ? -11.282 6.816 -7.116 1.00 95.94 166 ARG A O 1
ATOM 1282 N N . PHE A 1 167 ? -10.452 6.094 -5.158 1.00 97.25 167 PHE A N 1
ATOM 1283 C CA . PHE A 1 167 ? -11.412 4.994 -4.995 1.00 97.25 167 PHE A CA 1
ATOM 1284 C C . PHE A 1 167 ? -12.437 5.200 -3.890 1.00 97.25 167 PHE A C 1
ATOM 1286 O O . PHE A 1 167 ? -13.469 4.529 -3.878 1.00 97.25 167 PHE A O 1
ATOM 1293 N N . ILE A 1 168 ? -12.182 6.119 -2.960 1.00 96.69 168 ILE A N 1
ATOM 1294 C CA . ILE A 1 168 ? -12.978 6.228 -1.741 1.00 96.69 168 ILE A CA 1
ATOM 1295 C C . ILE A 1 168 ? -13.787 7.519 -1.769 1.00 96.69 168 ILE A C 1
ATOM 1297 O O . ILE A 1 168 ? -13.264 8.623 -1.919 1.00 96.69 168 ILE A O 1
ATOM 1301 N N . LYS A 1 169 ? -15.101 7.377 -1.599 1.00 95.75 169 LYS A N 1
ATOM 1302 C CA . LYS A 1 169 ? -16.046 8.493 -1.487 1.00 95.75 169 LYS A CA 1
ATOM 1303 C C . LYS A 1 169 ? -16.706 8.469 -0.109 1.00 95.75 169 LYS A C 1
ATOM 1305 O O . LYS A 1 169 ? -16.850 7.385 0.458 1.00 95.75 169 LYS A O 1
ATOM 1310 N N . PRO A 1 170 ? -17.111 9.619 0.456 1.00 96.44 170 PRO A N 1
ATOM 1311 C CA . PRO A 1 170 ? -17.891 9.641 1.690 1.00 96.44 170 PRO A CA 1
ATOM 1312 C C . PRO A 1 170 ? -19.176 8.817 1.549 1.00 96.44 170 PRO A C 1
ATOM 1314 O O . PRO A 1 170 ? -19.903 8.965 0.568 1.00 96.44 170 PRO A O 1
ATOM 1317 N N . GLN A 1 171 ? -19.447 7.959 2.530 1.00 96.56 171 GLN A N 1
ATOM 1318 C CA . GLN A 1 171 ? -20.641 7.116 2.581 1.00 96.56 171 GLN A CA 1
ATOM 1319 C C . GLN A 1 171 ? -21.277 7.141 3.980 1.00 96.56 171 GLN A C 1
ATOM 1321 O O . GLN A 1 171 ? -20.588 7.461 4.958 1.00 96.56 171 GLN A O 1
ATOM 1326 N N . PRO A 1 172 ? -22.577 6.799 4.103 1.00 96.75 172 PRO A N 1
ATOM 1327 C CA . PRO A 1 172 ? -23.231 6.637 5.396 1.00 96.75 172 PRO A CA 1
ATOM 1328 C C . PRO A 1 172 ? -22.502 5.626 6.287 1.00 96.75 172 PRO A C 1
ATOM 1330 O O . PRO A 1 172 ? -22.046 4.578 5.826 1.00 96.75 172 PRO A O 1
ATOM 1333 N N . LYS A 1 173 ? -22.405 5.942 7.580 1.00 97.25 173 LYS A N 1
ATOM 1334 C CA . LYS A 1 173 ? -21.702 5.103 8.552 1.00 97.25 173 LYS A CA 1
ATOM 1335 C C . LYS A 1 173 ? -22.568 3.929 8.983 1.00 97.25 173 LYS A C 1
ATOM 1337 O O . LYS A 1 173 ? -23.729 4.118 9.337 1.00 97.25 173 LYS A O 1
ATOM 1342 N N . VAL A 1 174 ? -21.983 2.737 9.008 1.00 96.88 174 VAL A N 1
ATOM 1343 C CA . VAL A 1 174 ? -22.583 1.544 9.607 1.00 96.88 174 VAL A CA 1
ATOM 1344 C C . VAL A 1 174 ? -22.198 1.514 11.088 1.00 96.88 174 VAL A C 1
ATOM 1346 O O . VAL A 1 174 ? -21.005 1.411 11.385 1.00 96.88 174 VAL A O 1
ATOM 1349 N N . PRO A 1 175 ? -23.164 1.610 12.022 1.00 96.00 175 PRO A N 1
ATOM 1350 C CA . PRO A 1 175 ? -22.875 1.593 13.452 1.00 96.00 175 PRO A CA 1
ATOM 1351 C C . PRO A 1 175 ? -22.098 0.346 13.874 1.00 96.00 175 PRO A C 1
ATOM 1353 O O . PRO A 1 175 ? -22.420 -0.766 13.460 1.00 96.00 175 PRO A O 1
ATOM 1356 N N . GLY A 1 176 ? -21.076 0.539 14.705 1.00 95.06 176 GLY A N 1
ATOM 1357 C CA . GLY A 1 176 ? -20.261 -0.544 15.256 1.00 95.06 176 GLY A CA 1
ATOM 1358 C C . GLY A 1 176 ? -19.204 -1.105 14.303 1.00 95.06 176 GLY A C 1
ATOM 1359 O O . GLY A 1 176 ? -18.399 -1.927 14.730 1.00 95.06 176 GLY A O 1
ATOM 1360 N N . ARG A 1 177 ? -19.150 -0.650 13.043 1.00 97.19 177 ARG A N 1
ATOM 1361 C CA . ARG A 1 177 ? -18.132 -1.083 12.079 1.00 97.19 177 ARG A CA 1
ATOM 1362 C C . ARG A 1 177 ? -16.834 -0.305 12.265 1.00 97.19 177 ARG A C 1
ATOM 1364 O O . ARG A 1 177 ? -16.827 0.928 12.239 1.00 97.19 177 ARG A O 1
ATOM 1371 N N . VAL A 1 178 ? -15.734 -1.036 12.386 1.00 97.38 178 VAL A N 1
ATOM 1372 C CA . VAL A 1 178 ? -14.402 -0.501 12.661 1.00 97.38 178 VAL A CA 1
ATOM 1373 C C . VAL A 1 178 ? -13.453 -0.745 11.490 1.00 97.38 178 VAL A C 1
ATOM 1375 O O . VAL A 1 178 ? -13.387 -1.844 10.935 1.00 97.38 178 VAL A O 1
ATOM 1378 N N . LEU A 1 179 ? -12.679 0.290 11.167 1.00 97.06 179 LEU A N 1
ATOM 1379 C CA . LEU A 1 179 ? -11.523 0.241 10.281 1.00 97.06 179 LEU A CA 1
ATOM 1380 C C . LEU A 1 179 ? -10.240 0.351 11.111 1.00 97.06 179 LEU A C 1
ATOM 1382 O O . LEU A 1 179 ? -9.984 1.388 11.727 1.00 97.06 179 LEU A O 1
ATOM 1386 N N . LEU A 1 180 ? -9.410 -0.692 11.108 1.00 95.75 180 LEU A N 1
ATOM 1387 C CA . LEU A 1 180 ? -8.036 -0.559 11.588 1.00 95.75 180 LEU A CA 1
ATOM 1388 C C . LEU A 1 180 ? -7.200 0.133 10.514 1.00 95.75 180 LEU A C 1
ATOM 1390 O O . LEU A 1 180 ? -7.275 -0.225 9.340 1.00 95.75 180 LEU A O 1
ATOM 1394 N N . PHE A 1 181 ? -6.404 1.119 10.910 1.00 93.94 181 PHE A N 1
ATOM 1395 C CA . PHE A 1 181 ? -5.635 1.937 9.982 1.00 93.94 181 PHE A CA 1
ATOM 1396 C C . PHE A 1 181 ? -4.132 1.769 10.218 1.00 93.94 181 PHE A C 1
ATOM 1398 O O . PHE A 1 181 ? -3.596 2.258 11.208 1.00 93.94 181 PHE A O 1
ATOM 1405 N N . GLY A 1 182 ? -3.445 1.065 9.325 1.00 91.25 182 GLY A N 1
ATOM 1406 C CA . GLY A 1 182 ? -2.028 0.726 9.412 1.00 91.25 182 GLY A CA 1
ATOM 1407 C C . GLY A 1 182 ? -1.760 -0.767 9.229 1.00 91.25 182 GLY A C 1
ATOM 1408 O O . GLY A 1 182 ? -2.662 -1.599 9.286 1.00 91.25 182 GLY A O 1
ATOM 1409 N N . ASP A 1 183 ? -0.487 -1.104 9.031 1.00 85.88 183 ASP A N 1
ATOM 1410 C CA . ASP A 1 183 ? -0.076 -2.479 8.768 1.00 85.88 183 ASP A CA 1
ATOM 1411 C C . ASP A 1 183 ? 0.126 -3.322 10.043 1.00 85.88 183 ASP A C 1
ATOM 1413 O O . ASP A 1 183 ? -0.530 -4.336 10.176 1.00 85.88 183 ASP A O 1
ATOM 1417 N N . GLN A 1 184 ? 1.021 -2.962 10.976 1.00 84.81 184 GLN A N 1
ATOM 1418 C CA . GLN A 1 184 ? 1.331 -3.747 12.202 1.00 84.81 184 GLN A CA 1
ATOM 1419 C C . GLN A 1 184 ? 1.312 -5.289 12.032 1.00 84.81 184 GLN A C 1
ATOM 1421 O O . GLN A 1 184 ? 0.688 -5.998 12.824 1.00 84.81 184 GLN A O 1
ATOM 1426 N N . MET A 1 185 ? 2.016 -5.814 11.018 1.00 86.12 185 MET A N 1
ATOM 1427 C CA . MET A 1 185 ? 2.077 -7.257 10.699 1.00 86.12 185 MET A CA 1
ATOM 1428 C C . MET A 1 185 ? 0.735 -7.885 10.281 1.00 86.12 185 MET A C 1
ATOM 1430 O O . MET A 1 185 ? 0.524 -9.086 10.444 1.00 86.12 185 MET A O 1
ATOM 1434 N N . GLY A 1 186 ? -0.172 -7.077 9.746 1.00 89.81 186 GLY A N 1
ATOM 1435 C CA . GLY A 1 186 ? -1.421 -7.530 9.158 1.00 89.81 186 GLY A CA 1
ATOM 1436 C C . GLY A 1 186 ? -2.496 -7.992 10.141 1.00 89.81 186 GLY A C 1
ATOM 1437 O O . GLY A 1 186 ? -2.338 -7.895 11.361 1.00 89.81 186 GLY A O 1
ATOM 1438 N N . PRO A 1 187 ? -3.625 -8.505 9.615 1.00 91.50 187 PRO A N 1
ATOM 1439 C CA . PRO A 1 187 ? -4.782 -8.959 10.385 1.00 91.50 187 PRO A CA 1
ATOM 1440 C C . PRO A 1 187 ? -4.474 -10.050 11.401 1.00 91.50 187 PRO A C 1
ATOM 1442 O O . PRO A 1 187 ? -5.180 -10.135 12.412 1.00 91.50 187 PRO A O 1
ATOM 1445 N N . CYS A 1 188 ? -3.456 -10.862 11.106 1.00 90.44 188 CYS A N 1
ATOM 1446 C CA . CYS A 1 188 ? -2.951 -11.933 11.951 1.00 90.44 188 CYS A CA 1
ATOM 1447 C C . CYS A 1 188 ? -1.815 -11.472 12.869 1.00 90.44 188 CYS A C 1
ATOM 1449 O O . CYS A 1 188 ? -1.344 -12.286 13.649 1.00 90.44 188 CYS A O 1
ATOM 1451 N N . GLY A 1 189 ? -1.373 -10.213 12.831 1.00 90.19 189 GLY A N 1
ATOM 1452 C CA . GLY A 1 189 ? -0.326 -9.688 13.709 1.00 90.19 189 GLY A CA 1
ATOM 1453 C C . GLY A 1 189 ? -0.767 -9.599 15.171 1.00 90.19 189 GLY A C 1
ATOM 1454 O O . GLY A 1 189 ? -1.938 -9.345 15.461 1.00 90.19 189 GLY A O 1
ATOM 1455 N N . GLN A 1 190 ? 0.164 -9.791 16.114 1.00 89.56 190 GLN A N 1
ATOM 1456 C CA . GLN A 1 190 ? -0.130 -9.824 17.558 1.00 89.56 190 GLN A CA 1
ATOM 1457 C C . GLN A 1 190 ? -0.934 -8.601 18.020 1.00 89.56 190 GLN A C 1
ATOM 1459 O O . GLN A 1 190 ? -1.940 -8.738 18.716 1.00 89.56 190 GLN A O 1
ATOM 1464 N N . TYR A 1 191 ? -0.511 -7.413 17.587 1.00 89.56 191 TYR A N 1
ATOM 1465 C CA . TYR A 1 191 ? -1.155 -6.158 17.953 1.00 89.56 191 TYR A CA 1
ATOM 1466 C C . TYR A 1 191 ? -2.579 -6.053 17.392 1.00 89.56 191 TYR A C 1
ATOM 1468 O O . TYR A 1 191 ? -3.515 -5.777 18.139 1.00 89.56 191 TYR A O 1
ATOM 1476 N N . ALA A 1 192 ? -2.770 -6.343 16.100 1.00 91.94 192 ALA A N 1
ATOM 1477 C CA . ALA A 1 192 ? -4.087 -6.302 15.468 1.00 91.94 192 ALA A CA 1
ATOM 1478 C C . ALA A 1 192 ? -5.059 -7.315 16.096 1.00 91.94 192 ALA A C 1
ATOM 1480 O O . ALA A 1 192 ? -6.220 -6.978 16.328 1.00 91.94 192 ALA A O 1
ATOM 1481 N N . ARG A 1 193 ? -4.596 -8.531 16.428 1.00 93.06 193 ARG A N 1
ATOM 1482 C CA . ARG A 1 193 ? -5.417 -9.542 17.121 1.00 93.06 193 ARG A CA 1
ATOM 1483 C C . ARG A 1 193 ? -5.868 -9.062 18.496 1.00 93.06 193 ARG A C 1
ATOM 1485 O O . ARG A 1 193 ? -7.037 -9.219 18.837 1.00 93.06 193 ARG A O 1
ATOM 1492 N N . GLU A 1 194 ? -4.967 -8.460 19.266 1.00 93.50 194 GLU A N 1
ATOM 1493 C CA . GLU A 1 194 ? -5.304 -7.971 20.601 1.00 93.50 194 GLU A CA 1
ATOM 1494 C C . GLU A 1 194 ? -6.274 -6.787 20.549 1.00 93.50 194 GLU A C 1
ATOM 1496 O O . GLU A 1 194 ? -7.266 -6.773 21.275 1.00 93.50 194 GLU A O 1
ATOM 1501 N N . VAL A 1 195 ? -6.064 -5.843 19.627 1.00 93.75 195 VAL A N 1
ATOM 1502 C CA . VAL A 1 195 ? -7.006 -4.739 19.391 1.00 93.75 195 VAL A CA 1
ATOM 1503 C C . VAL A 1 195 ? -8.386 -5.284 19.006 1.00 93.75 195 VAL A C 1
ATOM 1505 O O . VAL A 1 195 ? -9.381 -4.896 19.615 1.00 93.75 195 VAL A O 1
ATOM 1508 N N . LYS A 1 196 ? -8.466 -6.244 18.073 1.00 95.06 196 LYS A N 1
ATOM 1509 C CA . LYS A 1 196 ? -9.729 -6.910 17.698 1.00 95.06 196 LYS A CA 1
ATOM 1510 C C . LYS A 1 196 ? -10.409 -7.580 18.891 1.00 95.06 196 LYS A C 1
ATOM 1512 O O . LYS A 1 196 ? -11.609 -7.404 19.087 1.00 95.06 196 LYS A O 1
ATOM 1517 N N . ARG A 1 197 ? -9.649 -8.311 19.714 1.00 95.75 197 ARG A N 1
ATOM 1518 C CA . ARG A 1 197 ? -10.166 -8.967 20.922 1.00 95.75 197 ARG A CA 1
ATOM 1519 C C . ARG A 1 197 ? -10.764 -7.946 21.886 1.00 95.75 197 ARG A C 1
ATOM 1521 O O . ARG A 1 197 ? -11.876 -8.150 22.360 1.00 95.75 197 ARG A O 1
ATOM 1528 N N . LEU A 1 198 ? -10.064 -6.843 22.149 1.00 95.25 198 LEU A N 1
ATOM 1529 C CA . LEU A 1 198 ? -10.547 -5.788 23.041 1.00 95.25 198 LEU A CA 1
ATOM 1530 C C . LEU A 1 198 ? -11.837 -5.138 22.523 1.00 95.25 198 LEU A C 1
ATOM 1532 O O . LEU A 1 198 ? -12.788 -4.996 23.286 1.00 95.25 198 LEU A O 1
ATOM 1536 N N . LEU A 1 199 ? -11.894 -4.810 21.232 1.00 95.88 199 LEU A N 1
ATOM 1537 C CA . LEU A 1 199 ? -13.068 -4.195 20.601 1.00 95.88 199 LEU A CA 1
ATOM 1538 C C . LEU A 1 199 ? -14.290 -5.121 20.599 1.00 95.88 199 LEU A C 1
ATOM 1540 O O . LEU A 1 199 ? -15.415 -4.650 20.768 1.00 95.88 199 LEU A O 1
ATOM 1544 N N . SER A 1 200 ? -14.076 -6.436 20.498 1.00 96.69 200 SER A N 1
ATOM 1545 C CA . SER A 1 200 ? -15.167 -7.418 20.519 1.00 96.69 200 SER A CA 1
ATOM 1546 C C . SER A 1 200 ? -15.991 -7.387 21.815 1.00 96.69 200 SER A C 1
ATOM 1548 O O . SER A 1 200 ? -17.197 -7.624 21.772 1.00 96.69 200 SER A O 1
ATOM 1550 N N . TYR A 1 201 ? -15.397 -7.006 22.956 1.00 96.25 201 TYR A N 1
ATOM 1551 C CA . TYR A 1 201 ? -16.133 -6.858 24.221 1.00 96.25 201 TYR A CA 1
ATOM 1552 C C . TYR A 1 201 ? -17.135 -5.695 24.215 1.00 96.25 201 TYR A C 1
ATOM 1554 O O . TYR A 1 201 ? -18.047 -5.683 25.038 1.00 96.25 201 TYR A O 1
ATOM 1562 N N . PHE A 1 202 ? -16.991 -4.745 23.288 1.00 95.44 202 PHE A N 1
ATOM 1563 C CA . PHE A 1 202 ? -17.897 -3.607 23.104 1.00 95.44 202 PHE A CA 1
ATOM 1564 C C . PHE A 1 202 ? -18.908 -3.840 21.971 1.00 95.44 202 PHE A C 1
ATOM 1566 O O . PHE A 1 202 ? -19.645 -2.928 21.606 1.00 95.44 202 PHE A O 1
ATOM 1573 N N . GLY A 1 203 ? -18.946 -5.047 21.391 1.00 95.25 203 GLY A N 1
ATOM 1574 C CA . GLY A 1 203 ? -19.805 -5.354 20.244 1.00 95.25 203 GLY A CA 1
ATOM 1575 C C . GLY A 1 203 ? -19.375 -4.656 18.951 1.00 95.25 203 GLY A C 1
ATOM 1576 O O . GLY A 1 203 ? -20.191 -4.501 18.045 1.00 95.25 203 GLY A O 1
ATOM 1577 N N . LEU A 1 204 ? -18.116 -4.215 18.869 1.00 96.75 204 LEU A N 1
ATOM 1578 C CA . LEU A 1 204 ? -17.557 -3.580 17.681 1.00 96.75 204 LEU A CA 1
ATOM 1579 C C . LEU A 1 204 ? -16.998 -4.629 16.714 1.00 96.75 204 LEU A C 1
ATOM 1581 O O . LEU A 1 204 ? -16.253 -5.526 17.112 1.00 96.75 204 LEU A O 1
ATOM 1585 N N . ASP A 1 205 ? -17.337 -4.478 15.437 1.00 95.00 205 ASP A N 1
ATOM 1586 C CA . ASP A 1 205 ? -16.944 -5.373 14.352 1.00 95.00 205 ASP A CA 1
ATOM 1587 C C . ASP A 1 205 ? -15.778 -4.781 13.557 1.00 95.00 205 ASP A C 1
ATOM 1589 O O . ASP A 1 205 ? -15.916 -3.775 12.855 1.00 95.00 205 ASP A O 1
ATOM 1593 N N . VAL A 1 206 ? -14.612 -5.414 13.661 1.00 96.56 206 VAL A N 1
ATOM 1594 C CA . VAL A 1 206 ? -13.430 -5.036 12.888 1.00 96.56 206 VAL A CA 1
ATOM 1595 C C . VAL A 1 206 ? -13.466 -5.732 11.534 1.00 96.56 206 VAL A C 1
ATOM 1597 O O . VAL A 1 206 ? -12.949 -6.840 11.383 1.00 96.56 206 VAL A O 1
ATOM 1600 N N . LYS A 1 207 ? -14.035 -5.047 10.539 1.00 95.38 207 LYS A N 1
ATOM 1601 C CA . LYS A 1 207 ? -14.160 -5.587 9.180 1.00 95.38 207 LYS A CA 1
ATOM 1602 C C . LYS A 1 207 ? -12.846 -5.507 8.400 1.00 95.38 207 LYS A C 1
ATOM 1604 O O . LYS A 1 207 ? -12.479 -6.454 7.710 1.00 95.38 207 LYS A O 1
ATOM 1609 N N . TRP A 1 208 ? -12.116 -4.398 8.528 1.00 96.44 208 TRP A N 1
ATOM 1610 C CA . TRP A 1 208 ? -10.966 -4.111 7.668 1.00 96.44 208 TRP A CA 1
ATOM 1611 C C . TRP A 1 208 ? -9.732 -3.652 8.434 1.00 96.44 208 TRP A C 1
ATOM 1613 O O . TRP A 1 208 ? -9.816 -3.071 9.518 1.00 96.44 208 TRP A O 1
ATOM 1623 N N . GLN A 1 209 ? -8.584 -3.867 7.801 1.00 95.56 209 GLN A N 1
ATOM 1624 C CA . GLN A 1 209 ? -7.304 -3.297 8.179 1.00 95.56 209 GLN A CA 1
ATOM 1625 C C . GLN A 1 209 ? -6.657 -2.740 6.920 1.00 95.56 209 GLN A C 1
ATOM 1627 O O . GLN A 1 209 ? -6.380 -3.517 6.023 1.00 95.56 209 GLN A O 1
ATOM 1632 N N . PHE A 1 210 ? -6.480 -1.424 6.847 1.00 95.62 210 PHE A N 1
ATOM 1633 C CA . PHE A 1 210 ? -6.071 -0.692 5.645 1.00 95.62 210 PHE A CA 1
ATOM 1634 C C . PHE A 1 210 ? -4.932 0.285 5.972 1.00 95.62 210 PHE A C 1
ATOM 1636 O O . PHE A 1 210 ? -4.951 0.868 7.052 1.00 95.62 210 PHE A O 1
ATOM 1643 N N . PRO A 1 211 ? -3.979 0.567 5.072 1.00 92.62 211 PRO A N 1
ATOM 1644 C CA . PRO A 1 211 ? -3.790 -0.031 3.749 1.00 92.62 211 PRO A CA 1
ATOM 1645 C C . PRO A 1 211 ? -3.217 -1.451 3.824 1.00 92.62 211 PRO A C 1
ATOM 1647 O O . PRO A 1 211 ? -2.758 -1.896 4.876 1.00 92.62 211 PRO A O 1
ATOM 1650 N N . GLY A 1 212 ? -3.253 -2.153 2.694 1.00 90.31 212 GLY A N 1
ATOM 1651 C CA . GLY A 1 212 ? -3.073 -3.602 2.630 1.00 90.31 212 GLY A CA 1
ATOM 1652 C C . GLY A 1 212 ? -4.346 -4.341 3.048 1.00 90.31 212 GLY A C 1
ATOM 1653 O O . GLY A 1 212 ? -5.284 -3.726 3.533 1.00 90.31 212 GLY A O 1
ATOM 1654 N N . TYR A 1 213 ? -4.386 -5.659 2.851 1.00 94.44 213 TYR A N 1
ATOM 1655 C CA . TYR A 1 213 ? -5.382 -6.598 3.408 1.00 94.44 213 TYR A CA 1
ATOM 1656 C C . TYR A 1 213 ? -6.867 -6.322 3.137 1.00 94.44 213 TYR A C 1
ATOM 1658 O O . TYR A 1 213 ? -7.732 -6.961 3.750 1.00 94.44 213 TYR A O 1
ATOM 1666 N N . VAL A 1 214 ? -7.188 -5.412 2.225 1.00 96.44 214 VAL A N 1
ATOM 1667 C CA . VAL A 1 214 ? -8.555 -5.146 1.784 1.00 96.44 214 VAL A CA 1
ATOM 1668 C C . VAL A 1 214 ? -8.614 -5.419 0.285 1.00 96.44 214 VAL A C 1
ATOM 1670 O O . VAL A 1 214 ? -7.904 -4.734 -0.459 1.00 96.44 214 VAL A O 1
ATOM 1673 N N . PRO A 1 215 ? -9.445 -6.375 -0.169 1.00 96.75 215 PRO A N 1
ATOM 1674 C CA . PRO A 1 215 ? -9.667 -6.610 -1.590 1.00 96.75 215 PRO A CA 1
ATOM 1675 C C . PRO A 1 215 ? -10.080 -5.327 -2.309 1.00 96.75 215 PRO A C 1
ATOM 1677 O O . PRO A 1 215 ? -10.843 -4.523 -1.765 1.00 96.75 215 PRO A O 1
ATOM 1680 N N . PHE A 1 216 ? -9.619 -5.148 -3.544 1.00 97.75 216 PHE A N 1
ATOM 1681 C CA . PHE A 1 216 ? -9.917 -3.970 -4.359 1.00 97.75 216 PHE A CA 1
ATOM 1682 C C . PHE A 1 216 ? -11.427 -3.705 -4.469 1.00 97.75 216 PHE A C 1
ATOM 1684 O O . PHE A 1 216 ? -11.878 -2.567 -4.332 1.00 97.75 216 PHE A O 1
ATOM 1691 N N . ALA A 1 217 ? -12.222 -4.769 -4.620 1.00 97.19 217 ALA A N 1
ATOM 1692 C CA . ALA A 1 217 ? -13.680 -4.696 -4.704 1.00 97.19 217 ALA A CA 1
ATOM 1693 C C . ALA A 1 217 ? -14.343 -4.024 -3.483 1.00 97.19 217 ALA A C 1
ATOM 1695 O O . ALA A 1 217 ? -15.410 -3.426 -3.615 1.00 97.19 217 ALA A O 1
ATOM 1696 N N . GLU A 1 218 ? -13.711 -4.074 -2.307 1.00 97.19 218 GLU A N 1
ATOM 1697 C CA . GLU A 1 218 ? -14.253 -3.523 -1.061 1.00 97.19 218 GLU A CA 1
ATOM 1698 C C . GLU A 1 218 ? -13.767 -2.099 -0.755 1.00 97.19 218 GLU A C 1
ATOM 1700 O O . GLU A 1 218 ? -14.251 -1.476 0.192 1.00 97.19 218 GLU A O 1
ATOM 1705 N N . TRP A 1 219 ? -12.838 -1.534 -1.537 1.00 97.56 219 TRP A N 1
ATOM 1706 C CA . TRP A 1 219 ? -12.254 -0.220 -1.230 1.00 97.56 219 TRP A CA 1
ATOM 1707 C C . TRP A 1 219 ? -13.291 0.895 -1.143 1.00 97.56 219 TRP A C 1
ATOM 1709 O O . TRP A 1 219 ? -13.202 1.763 -0.273 1.00 97.56 219 TRP A O 1
ATOM 1719 N N . SER A 1 220 ? -14.309 0.845 -2.004 1.00 95.81 220 SER A N 1
ATOM 1720 C CA . SER A 1 220 ? -15.388 1.834 -1.998 1.00 95.81 220 SER A CA 1
ATOM 1721 C C . SER A 1 220 ? -16.176 1.837 -0.680 1.00 95.81 220 SER A C 1
ATOM 1723 O O . SER A 1 220 ? -16.650 2.894 -0.264 1.00 95.81 220 SER A O 1
ATOM 1725 N N . GLU A 1 221 ? -16.264 0.696 0.013 1.00 96.56 221 GLU A N 1
ATOM 1726 C CA . GLU A 1 221 ? -17.006 0.526 1.266 1.00 96.56 221 GLU A CA 1
ATOM 1727 C C . GLU A 1 221 ? -16.221 0.941 2.513 1.00 96.56 221 GLU A C 1
ATOM 1729 O O . GLU A 1 221 ? -16.819 1.063 3.586 1.00 96.56 221 GLU A O 1
ATOM 1734 N N . LEU A 1 222 ? -14.907 1.174 2.418 1.00 97.31 222 LEU A N 1
ATOM 1735 C CA . LEU A 1 222 ? -14.068 1.459 3.589 1.00 97.31 222 LEU A CA 1
ATOM 1736 C C . LEU A 1 222 ? -14.563 2.668 4.391 1.00 97.31 222 LEU A C 1
ATOM 1738 O O . LEU A 1 222 ? -14.512 2.679 5.623 1.00 97.31 222 LEU A O 1
ATOM 1742 N N . SER A 1 223 ? -15.098 3.679 3.704 1.00 97.19 223 SER A N 1
ATOM 1743 C CA . SER A 1 223 ? -15.652 4.880 4.332 1.00 97.19 223 SER A CA 1
ATOM 1744 C C . SER A 1 223 ? -16.968 4.632 5.081 1.00 97.19 223 SER A C 1
ATOM 1746 O O . SER A 1 223 ? -17.423 5.529 5.787 1.00 97.19 223 SER A O 1
ATOM 1748 N N . THR A 1 224 ? -17.570 3.440 4.995 1.00 97.69 224 THR A N 1
ATOM 1749 C CA . THR A 1 224 ? -18.755 3.072 5.791 1.00 97.69 224 THR A CA 1
ATOM 1750 C C . THR A 1 224 ? -18.420 2.757 7.251 1.00 97.69 224 THR A C 1
ATOM 1752 O O . THR A 1 224 ? -19.329 2.688 8.076 1.00 97.69 224 THR A O 1
ATOM 1755 N N . ALA A 1 225 ? -17.142 2.581 7.608 1.00 97.56 225 ALA A N 1
ATOM 1756 C CA . ALA A 1 225 ? -16.738 2.374 8.997 1.00 97.56 225 ALA A CA 1
ATOM 1757 C C . ALA A 1 225 ? -17.115 3.583 9.869 1.00 97.56 225 ALA A C 1
ATOM 1759 O O . ALA A 1 225 ? -16.797 4.724 9.526 1.00 97.56 225 ALA A O 1
ATOM 1760 N N . SER A 1 226 ? -17.782 3.339 11.002 1.00 96.31 226 SER A N 1
ATOM 1761 C CA . SER A 1 226 ? -18.146 4.383 11.968 1.00 96.31 226 SER A CA 1
ATOM 1762 C C . SER A 1 226 ? -16.967 4.821 12.837 1.00 96.31 226 SER A C 1
ATOM 1764 O O . SER A 1 226 ? -16.949 5.960 13.297 1.00 96.31 226 SER A O 1
ATOM 1766 N N . LEU A 1 227 ? -15.987 3.935 13.038 1.00 96.06 227 LEU A N 1
ATOM 1767 C CA . LEU A 1 227 ? -14.811 4.174 13.870 1.00 96.06 227 LEU A CA 1
ATOM 1768 C C . LEU A 1 227 ? -13.527 3.785 13.124 1.00 96.06 227 LEU A C 1
ATOM 1770 O O . LEU A 1 227 ? -13.452 2.717 12.518 1.00 96.06 227 LEU A O 1
ATOM 1774 N N . LEU A 1 228 ? -12.509 4.637 13.211 1.00 95.31 228 LEU A N 1
ATOM 1775 C CA . LEU A 1 228 ? -11.157 4.398 12.721 1.00 95.31 228 LEU A CA 1
ATOM 1776 C C . LEU A 1 228 ? -10.187 4.282 13.900 1.00 95.31 228 LEU A C 1
ATOM 1778 O O . LEU A 1 228 ? -10.169 5.127 14.797 1.00 95.31 228 LEU A O 1
ATOM 1782 N N . ILE A 1 229 ? -9.358 3.239 13.884 1.00 94.19 229 ILE A N 1
ATOM 1783 C CA . ILE A 1 229 ? -8.358 2.975 14.923 1.00 94.19 229 ILE A CA 1
ATOM 1784 C C . ILE A 1 229 ? -6.981 2.872 14.267 1.00 94.19 229 ILE A C 1
ATOM 1786 O O . ILE A 1 229 ? -6.693 1.867 13.613 1.00 94.19 229 ILE A O 1
ATOM 1790 N N . PRO A 1 230 ? -6.110 3.879 14.436 1.00 91.50 230 PRO A N 1
ATOM 1791 C CA . PRO A 1 230 ? -4.742 3.818 13.950 1.00 91.50 230 PRO A CA 1
ATOM 1792 C C . PRO A 1 230 ? -3.939 2.752 14.694 1.00 91.50 230 PRO A C 1
ATOM 1794 O O . PRO A 1 230 ? -3.888 2.724 15.923 1.00 91.50 230 PRO A O 1
ATOM 1797 N N . LEU A 1 231 ? -3.254 1.902 13.940 1.00 88.75 231 LEU A N 1
ATOM 1798 C CA . LEU A 1 231 ? -2.355 0.882 14.453 1.00 88.75 231 LEU A CA 1
ATOM 1799 C C . LEU A 1 231 ? -0.928 1.447 14.588 1.00 88.75 231 LEU A C 1
ATOM 1801 O O . LEU A 1 231 ? -0.018 1.077 13.844 1.00 88.75 231 LEU A O 1
ATOM 1805 N N . SER A 1 232 ? -0.724 2.384 15.518 1.00 72.75 232 SER A N 1
ATOM 1806 C CA . SER A 1 232 ? 0.605 2.952 15.811 1.00 72.75 232 SER A CA 1
ATOM 1807 C C . SER A 1 232 ? 1.212 2.363 17.086 1.00 72.75 232 SER A C 1
ATOM 1809 O O . SER A 1 232 ? 0.514 1.841 17.955 1.00 72.75 232 SER A O 1
ATOM 1811 N N . TYR A 1 233 ? 2.530 2.505 17.221 1.00 59.00 233 TYR A N 1
ATOM 1812 C CA . TYR A 1 233 ? 3.248 2.247 18.468 1.00 59.00 233 TYR A CA 1
ATOM 1813 C C . TYR A 1 233 ? 3.856 3.549 18.994 1.00 59.00 233 TYR A C 1
ATOM 1815 O O . TYR A 1 233 ? 4.378 4.365 18.229 1.00 59.00 233 TYR A O 1
ATOM 1823 N N . ALA A 1 234 ? 3.831 3.726 20.317 1.00 45.28 234 ALA A N 1
ATOM 1824 C CA . ALA A 1 234 ? 4.453 4.859 20.990 1.00 45.28 234 ALA A CA 1
ATOM 1825 C C . ALA A 1 234 ? 5.959 4.930 20.663 1.00 45.28 234 ALA A C 1
ATOM 1827 O O . ALA A 1 234 ? 6.741 4.098 21.116 1.00 45.28 234 ALA A O 1
ATOM 1828 N N . GLY A 1 235 ? 6.373 5.927 19.875 1.00 46.91 235 GLY A N 1
ATOM 1829 C CA . GLY A 1 235 ? 7.776 6.136 19.491 1.00 46.91 235 GLY A CA 1
ATOM 1830 C C . GLY A 1 235 ? 8.063 6.130 17.986 1.00 46.91 235 GLY A C 1
ATOM 1831 O O . GLY A 1 235 ? 9.219 6.316 17.609 1.00 46.91 235 GLY A O 1
ATOM 1832 N N . GLN A 1 236 ? 7.054 5.968 17.118 1.00 52.88 236 GLN A N 1
ATOM 1833 C CA . GLN A 1 236 ? 7.206 6.280 15.692 1.00 52.88 236 GLN A CA 1
ATOM 1834 C C . GLN A 1 236 ? 7.464 7.785 15.514 1.00 52.88 236 GLN A C 1
ATOM 1836 O O . GLN A 1 236 ? 6.594 8.632 15.695 1.00 52.88 236 GLN A O 1
ATOM 1841 N N . THR A 1 237 ? 8.702 8.123 15.176 1.00 40.78 237 THR A N 1
ATOM 1842 C CA . THR A 1 237 ? 9.284 9.471 15.217 1.00 40.78 237 THR A CA 1
ATOM 1843 C C . THR A 1 237 ? 8.803 10.438 14.127 1.00 40.78 237 THR A C 1
ATOM 1845 O O . THR A 1 237 ? 9.387 11.511 13.998 1.00 40.78 237 THR A O 1
ATOM 1848 N N . GLN A 1 238 ? 7.763 10.123 13.342 1.00 50.31 238 GLN A N 1
ATOM 1849 C CA . GLN A 1 238 ? 7.363 10.976 12.205 1.00 50.31 238 GLN A CA 1
ATOM 1850 C C . GLN A 1 238 ? 5.859 11.242 12.020 1.00 50.31 238 GLN A C 1
ATOM 1852 O O . GLN A 1 238 ? 5.498 12.007 11.123 1.00 50.31 238 GLN A O 1
ATOM 1857 N N . GLY A 1 239 ? 4.973 10.699 12.864 1.00 65.44 239 GLY A N 1
ATOM 1858 C CA . GLY A 1 239 ? 3.555 11.093 12.874 1.00 65.44 239 GLY A CA 1
ATOM 1859 C C . GLY A 1 239 ? 2.783 10.827 11.568 1.00 65.44 239 GLY A C 1
ATOM 1860 O O . GLY A 1 239 ? 1.753 11.453 11.326 1.00 65.44 239 GLY A O 1
ATOM 1861 N N . GLY A 1 240 ? 3.324 10.012 10.653 1.00 79.44 240 GLY A N 1
ATOM 1862 C CA . GLY A 1 240 ? 2.770 9.841 9.307 1.00 79.44 240 GLY A CA 1
ATOM 1863 C C . GLY A 1 240 ? 1.420 9.126 9.315 1.00 79.44 240 GLY A C 1
ATOM 1864 O O . GLY A 1 240 ? 0.504 9.536 8.604 1.00 79.44 240 GLY A O 1
ATOM 1865 N N . LEU A 1 241 ? 1.272 8.118 10.181 1.00 83.56 241 LEU A N 1
ATOM 1866 C CA . LEU A 1 241 ? 0.031 7.357 10.315 1.00 83.56 241 LEU A CA 1
ATOM 1867 C C . LEU A 1 241 ? -1.063 8.203 10.966 1.00 83.56 241 LEU A C 1
ATOM 1869 O O . LEU A 1 241 ? -2.203 8.175 10.522 1.00 83.56 241 LEU A O 1
ATOM 1873 N N . GLU A 1 242 ? -0.701 9.005 11.965 1.00 84.56 242 GLU A N 1
ATOM 1874 C CA . GLU A 1 242 ? -1.574 9.962 12.639 1.00 84.56 242 GLU A CA 1
ATOM 1875 C C . GLU A 1 242 ? -2.091 11.019 11.668 1.00 84.56 242 GLU A C 1
ATOM 1877 O O . GLU A 1 242 ? -3.283 11.313 11.651 1.00 84.56 242 GLU A O 1
ATOM 1882 N N . LYS A 1 243 ? -1.208 11.560 10.821 1.00 87.88 243 LYS A N 1
ATOM 1883 C CA . LYS A 1 243 ? -1.588 12.519 9.777 1.00 87.88 243 LYS A CA 1
ATOM 1884 C C . LYS A 1 243 ? -2.538 11.893 8.763 1.00 87.88 243 LYS A C 1
ATOM 1886 O O . LYS A 1 243 ? -3.562 12.493 8.464 1.00 87.88 243 LYS A O 1
ATOM 1891 N N . ALA A 1 244 ? -2.232 10.693 8.270 1.00 89.75 244 ALA A N 1
ATOM 1892 C CA . ALA A 1 244 ? -3.093 9.992 7.320 1.00 89.75 244 ALA A CA 1
ATOM 1893 C C . ALA A 1 244 ? -4.454 9.607 7.938 1.00 89.75 244 ALA A C 1
ATOM 1895 O O . ALA A 1 244 ? -5.486 9.725 7.284 1.00 89.75 244 ALA A O 1
ATOM 1896 N N . ALA A 1 245 ? -4.483 9.217 9.215 1.00 90.94 245 ALA A N 1
ATOM 1897 C CA . ALA A 1 245 ? -5.720 8.943 9.944 1.00 90.94 245 ALA A CA 1
ATOM 1898 C C . ALA A 1 245 ? -6.555 10.212 10.186 1.00 90.94 245 ALA A C 1
ATOM 1900 O O . ALA A 1 245 ? -7.781 10.164 10.088 1.00 90.94 245 ALA A O 1
ATOM 1901 N N . ALA A 1 246 ? -5.911 11.345 10.483 1.00 90.75 246 ALA A N 1
ATOM 1902 C CA . ALA A 1 246 ? -6.580 12.638 10.604 1.00 90.75 246 ALA A CA 1
ATOM 1903 C C . ALA A 1 246 ? -7.165 13.092 9.257 1.00 90.75 246 ALA A C 1
ATOM 1905 O O . ALA A 1 246 ? -8.332 13.469 9.199 1.00 90.75 246 ALA A O 1
ATOM 1906 N N . GLU A 1 247 ? -6.392 12.962 8.175 1.00 92.94 247 GLU A N 1
ATOM 1907 C CA . GLU A 1 247 ? -6.831 13.237 6.802 1.00 92.94 247 GLU A CA 1
ATOM 1908 C C . GLU A 1 247 ? -8.042 12.367 6.421 1.00 92.94 247 GLU A C 1
ATOM 1910 O O . GLU A 1 247 ? -9.031 12.863 5.882 1.00 92.94 247 GLU A O 1
ATOM 1915 N N . TRP A 1 248 ? -8.024 11.076 6.774 1.00 94.62 248 TRP A N 1
ATOM 1916 C CA . TRP A 1 248 ? -9.170 10.182 6.594 1.00 94.62 248 TRP A CA 1
ATOM 1917 C C . TRP A 1 248 ? -10.402 10.638 7.382 1.00 94.62 248 TRP A C 1
ATOM 1919 O O . TRP A 1 248 ? -11.517 10.654 6.851 1.00 94.62 248 TRP A O 1
ATOM 1929 N N . ALA A 1 249 ? -10.220 10.966 8.663 1.00 92.69 249 ALA A N 1
ATOM 1930 C CA . ALA A 1 249 ? -11.303 11.383 9.545 1.00 92.69 249 ALA A CA 1
ATOM 1931 C C . ALA A 1 249 ? -11.978 12.661 9.029 1.00 92.69 249 ALA A C 1
ATOM 1933 O O . ALA A 1 249 ? -13.206 12.701 8.947 1.00 92.69 249 ALA A O 1
ATOM 1934 N N . GLU A 1 250 ? -11.183 13.650 8.617 1.00 94.12 250 GLU A N 1
ATOM 1935 C CA . GLU A 1 250 ? -11.649 14.906 8.025 1.00 94.12 250 GLU A CA 1
ATOM 1936 C C . GLU A 1 250 ? -12.399 14.662 6.712 1.00 94.12 250 GLU A C 1
ATOM 1938 O O . GLU A 1 250 ? -13.535 15.106 6.545 1.00 94.12 250 GLU A O 1
ATOM 1943 N N . ARG A 1 251 ? -11.803 13.894 5.796 1.00 95.12 251 ARG A N 1
ATOM 1944 C CA . ARG A 1 251 ? -12.345 13.692 4.450 1.00 95.12 251 ARG A CA 1
ATOM 1945 C C . ARG A 1 251 ? -13.620 12.855 4.424 1.00 95.12 251 ARG A C 1
ATOM 1947 O O . ARG A 1 251 ? -14.507 13.105 3.608 1.00 95.12 251 ARG A O 1
ATOM 1954 N N . PHE A 1 252 ? -13.705 11.834 5.273 1.00 96.00 252 PHE A N 1
ATOM 1955 C CA . PHE A 1 252 ? -14.799 10.862 5.236 1.00 96.00 252 PHE A CA 1
ATOM 1956 C C . PHE A 1 252 ? -15.746 10.961 6.431 1.00 96.00 252 PHE A C 1
ATOM 1958 O O . PHE A 1 252 ? -16.671 10.156 6.514 1.00 96.00 252 PHE A O 1
ATOM 1965 N N . GLY A 1 253 ? -15.535 11.894 7.364 1.00 93.81 253 GLY A N 1
ATOM 1966 C CA . GLY A 1 253 ? -16.375 12.057 8.555 1.00 93.81 253 GLY A CA 1
ATOM 1967 C C . GLY A 1 253 ? -16.372 10.824 9.462 1.00 93.81 253 GLY A C 1
ATOM 1968 O O . GLY A 1 253 ? -17.411 10.444 9.997 1.00 93.81 253 GLY A O 1
ATOM 1969 N N . THR A 1 254 ? -15.235 10.133 9.563 1.00 94.25 254 THR A N 1
ATOM 1970 C CA . THR A 1 254 ? -15.093 8.927 10.397 1.00 94.25 254 THR A CA 1
ATOM 1971 C C . THR A 1 254 ? -14.562 9.323 11.766 1.00 94.25 254 THR A C 1
ATOM 1973 O O . THR A 1 254 ? -13.524 9.979 11.843 1.00 94.25 254 THR A O 1
ATOM 1976 N N . GLN A 1 255 ? -15.230 8.914 12.848 1.00 92.94 255 GLN A N 1
ATOM 1977 C CA . GLN A 1 255 ? -14.698 9.132 14.192 1.00 92.94 255 GLN A CA 1
ATOM 1978 C C . GLN A 1 255 ? -13.379 8.371 14.337 1.00 92.94 255 GLN A C 1
ATOM 1980 O O . GLN A 1 255 ? -13.289 7.215 13.935 1.00 92.94 255 GLN A O 1
ATOM 1985 N N . SER A 1 256 ? -12.356 9.007 14.901 1.00 90.75 256 SER A N 1
ATOM 1986 C CA . SER A 1 256 ? -11.024 8.415 15.008 1.00 90.75 256 SER A CA 1
ATOM 1987 C C . SER A 1 256 ? -10.427 8.607 16.398 1.00 90.75 256 SER A C 1
ATOM 1989 O O . SER A 1 256 ? -10.573 9.672 16.997 1.00 90.75 256 SER A O 1
ATOM 1991 N N . ILE A 1 257 ? -9.735 7.583 16.904 1.00 87.44 257 ILE A N 1
ATOM 1992 C CA . ILE A 1 257 ? -9.038 7.614 18.199 1.00 87.44 257 ILE A CA 1
ATOM 1993 C C . ILE A 1 257 ? -7.532 7.591 17.933 1.00 87.44 257 ILE A C 1
ATOM 1995 O O . ILE A 1 257 ? -6.918 6.531 17.867 1.00 87.44 257 ILE A O 1
ATOM 1999 N N . CYS A 1 258 ? -6.946 8.775 17.739 1.00 80.31 258 CYS A N 1
ATOM 2000 C CA . CYS A 1 258 ? -5.535 8.941 17.354 1.00 80.31 258 CYS A CA 1
ATOM 2001 C C . CYS A 1 258 ? -4.613 9.395 18.493 1.00 80.31 258 CYS A C 1
ATOM 2003 O O . CYS A 1 258 ? -3.397 9.380 18.341 1.00 80.31 258 CYS A O 1
ATOM 2005 N N . ASP A 1 259 ? -5.166 9.888 19.599 1.00 80.88 259 ASP A N 1
ATOM 2006 C CA . ASP A 1 259 ? -4.408 10.636 20.606 1.00 80.88 259 ASP A CA 1
ATOM 2007 C C . ASP A 1 259 ? -3.943 9.783 21.796 1.00 80.88 259 ASP A C 1
ATOM 2009 O O . ASP A 1 259 ? -3.144 10.237 22.615 1.00 80.88 259 ASP A O 1
ATOM 2013 N N . VAL A 1 260 ? -4.418 8.538 21.893 1.00 84.50 260 VAL A N 1
ATOM 2014 C CA . VAL A 1 260 ? -4.020 7.581 22.930 1.00 84.50 260 VAL A CA 1
ATOM 2015 C C . VAL A 1 260 ? -3.737 6.231 22.288 1.00 84.50 260 VAL A C 1
ATOM 2017 O O . VAL A 1 260 ? -4.584 5.687 21.588 1.00 84.50 260 VAL A O 1
ATOM 2020 N N . TYR A 1 261 ? -2.570 5.662 22.586 1.00 84.31 261 TYR A N 1
ATOM 2021 C CA . TYR A 1 261 ? -2.185 4.327 22.131 1.00 84.31 261 TYR A CA 1
ATOM 2022 C C . TYR A 1 261 ? -2.282 3.312 23.265 1.00 84.31 261 TYR A C 1
ATOM 2024 O O . TYR A 1 261 ? -1.752 3.592 24.341 1.00 84.31 261 TYR A O 1
ATOM 2032 N N . PRO A 1 262 ? -2.884 2.126 23.058 1.00 88.06 262 PRO A N 1
ATOM 2033 C CA . PRO A 1 262 ? -3.033 1.101 24.091 1.00 88.06 262 PRO A CA 1
ATOM 2034 C C . PRO A 1 262 ? -1.705 0.367 24.367 1.00 88.06 262 PRO A C 1
ATOM 2036 O O . PRO A 1 262 ? -1.558 -0.825 24.117 1.00 88.06 262 PRO A O 1
ATOM 2039 N N . VAL A 1 263 ? -0.703 1.101 24.859 1.00 86.94 263 VAL A N 1
ATOM 2040 C CA . VAL A 1 263 ? 0.613 0.587 25.259 1.00 86.94 263 VAL A CA 1
ATOM 2041 C C . VAL A 1 263 ? 0.810 0.835 26.750 1.00 86.94 263 VAL A C 1
ATOM 2043 O O . VAL A 1 263 ? 0.838 1.979 27.208 1.00 86.94 263 VAL A O 1
ATOM 2046 N N . GLY A 1 264 ? 0.966 -0.251 27.507 1.00 89.50 264 GLY A N 1
ATOM 2047 C CA . GLY A 1 264 ? 1.018 -0.218 28.966 1.00 89.50 264 GLY A CA 1
ATOM 2048 C C . GLY A 1 264 ? -0.367 -0.084 29.607 1.00 89.50 264 GLY A C 1
ATOM 2049 O O . GLY A 1 264 ? -1.355 0.263 28.956 1.00 89.50 264 GLY A O 1
ATOM 2050 N N . TRP A 1 265 ? -0.445 -0.373 30.905 1.00 91.38 265 TRP A N 1
ATOM 2051 C CA . TRP A 1 265 ? -1.714 -0.471 31.633 1.00 91.38 265 TRP A CA 1
ATOM 2052 C C . TRP A 1 265 ? -2.534 0.826 31.594 1.00 91.38 265 TRP A C 1
ATOM 2054 O O . TRP A 1 265 ? -3.703 0.810 31.209 1.00 91.38 265 TRP A O 1
ATOM 2064 N N . GLN A 1 266 ? -1.920 1.961 31.947 1.00 93.50 266 GLN A N 1
ATOM 2065 C CA . GLN A 1 266 ? -2.609 3.249 32.034 1.00 93.50 266 GLN A CA 1
ATOM 2066 C C . GLN A 1 266 ? -3.165 3.692 30.680 1.00 93.50 266 GLN A C 1
ATOM 2068 O O . GLN A 1 266 ? -4.342 4.040 30.600 1.00 93.50 266 GLN A O 1
ATOM 2073 N N . ASN A 1 267 ? -2.359 3.646 29.616 1.00 91.06 267 ASN A N 1
ATOM 2074 C CA . ASN A 1 267 ? -2.827 4.095 28.308 1.00 91.06 267 ASN A CA 1
ATOM 2075 C C . ASN A 1 267 ? -3.865 3.142 27.718 1.00 91.06 267 ASN A C 1
ATOM 2077 O O . ASN A 1 267 ? -4.808 3.611 27.095 1.00 91.06 267 ASN A O 1
ATOM 2081 N N . THR A 1 268 ? -3.754 1.834 27.975 1.00 92.00 268 THR A N 1
ATOM 2082 C CA . THR A 1 268 ? -4.795 0.868 27.588 1.00 92.00 268 THR A CA 1
ATOM 2083 C C . THR A 1 268 ? -6.116 1.190 28.281 1.00 92.00 268 THR A C 1
ATOM 2085 O O . THR A 1 268 ? -7.141 1.299 27.617 1.00 92.00 268 THR A O 1
ATOM 2088 N N . CYS A 1 269 ? -6.105 1.446 29.595 1.00 94.19 269 CYS A N 1
ATOM 2089 C CA . CYS A 1 269 ? -7.306 1.870 30.321 1.00 94.19 269 CYS A CA 1
ATOM 2090 C C . CYS A 1 269 ? -7.892 3.178 29.770 1.00 94.19 269 CYS A C 1
ATOM 2092 O O . CYS A 1 269 ? -9.106 3.316 29.664 1.00 94.19 269 CYS A O 1
ATOM 2094 N N . THR A 1 270 ? -7.047 4.159 29.451 1.00 93.88 270 THR A N 1
ATOM 2095 C CA . THR A 1 270 ? -7.493 5.439 28.883 1.00 93.88 270 THR A CA 1
ATOM 2096 C C . THR A 1 270 ? -8.080 5.257 27.488 1.00 93.88 270 THR A C 1
ATOM 2098 O O . THR A 1 270 ? -9.124 5.832 27.200 1.00 93.88 270 THR A O 1
ATOM 2101 N N . TRP A 1 271 ? -7.449 4.438 26.649 1.00 93.06 271 TRP A N 1
ATOM 2102 C CA . TRP A 1 271 ? -7.917 4.120 25.306 1.00 93.06 271 TRP A CA 1
ATOM 2103 C C . TRP A 1 271 ? -9.279 3.419 25.341 1.00 93.06 271 TRP A C 1
ATOM 2105 O O . TRP A 1 271 ? -10.206 3.872 24.683 1.00 93.06 271 TRP A O 1
ATOM 2115 N N . LEU A 1 272 ? -9.446 2.409 26.201 1.00 93.75 272 LEU A N 1
ATOM 2116 C CA . LEU A 1 272 ? -10.711 1.682 26.367 1.00 93.75 272 LEU A CA 1
ATOM 2117 C C . LEU A 1 272 ? -11.875 2.560 26.843 1.00 93.75 272 LEU A C 1
ATOM 2119 O O . LEU A 1 272 ? -13.014 2.243 26.551 1.00 93.75 272 LEU A O 1
ATOM 2123 N N . ARG A 1 273 ? -11.617 3.653 27.574 1.00 93.75 273 ARG A N 1
ATOM 2124 C CA . ARG A 1 273 ? -12.674 4.600 27.983 1.00 93.75 273 ARG A CA 1
ATOM 2125 C C . ARG A 1 273 ? -13.149 5.513 26.851 1.00 93.75 273 ARG A C 1
ATOM 2127 O O . ARG A 1 273 ? -14.143 6.208 27.032 1.00 93.75 273 ARG A O 1
ATOM 2134 N N . LYS A 1 274 ? -12.392 5.598 25.754 1.00 91.56 274 LYS A N 1
ATOM 2135 C CA . LYS A 1 274 ? -12.741 6.398 24.570 1.00 91.56 274 LYS A CA 1
ATOM 2136 C C . LYS A 1 274 ? -13.502 5.601 23.514 1.00 91.56 274 LYS A C 1
ATOM 2138 O O . LYS A 1 274 ? -14.093 6.220 22.632 1.00 91.56 274 LYS A O 1
ATOM 2143 N N . ILE A 1 275 ? -13.400 4.275 23.589 1.00 89.31 275 ILE A N 1
ATOM 2144 C CA . ILE A 1 275 ? -14.189 3.306 22.825 1.00 89.31 275 ILE A CA 1
ATOM 2145 C C . ILE A 1 275 ? -15.607 3.291 23.391 1.00 89.31 275 ILE A C 1
ATOM 2147 O O . ILE A 1 275 ? -16.545 3.338 22.569 1.00 89.31 275 ILE A O 1
#

Foldseek 3Di:
DDPPPPPDDPVDNDDDDPFAFLQLLLCLLAFQAALEEEEEQDAPVSLVVSVVVVVVLQVVLVVVVHGPPTHTHHYHYLNDDPVCLVVNSQVSVLVRLVCCCVPPVGQEYEYEAALSNVVSVHPVVVSQVVSCVVSVHHYHYDPCNRPNDDTSLVSNLVSVVVLCVPQEAADAADPLEEEEEDCCSHCSHPQNVVVCVLSVVVVHDDPYYGSHNHHPVCSHVNLNHQEYEYPDDPPPPPCSSVVSQVVSCVRHVHHYDRPADCDDDVSVVVSSVVD